Protein AF-A0A6M0A3K4-F1 (afdb_monomer_lite)

Radius of gyration: 24.37 Å; chains: 1; bounding box: 55×40×72 Å

Sequence (268 aa):
MYFIADEQNNIFYIGKTQNLRKRWAGKTHHRYKQFARKGLDKVYIYYIEAPLSELDNLEKKYIEQIKPLQNDTKVKEYLPKKSPKLSELHRLLKLANTPLFPSVKLKTINGITVPREDWDMIRGFIAGIDDTKNIPLILVICQQNMGQLLFNRTRHRTKKRFCSYETETHCYSVNLRQVIFVFAELFEYELSKKVFKAVYPNLASCNNFGVTIKRLTNITTLVEALKNLYLLEPYMETGKITKNYILKLGNNLKLLPDDFKLNEKLVW

Foldseek 3Di:
DKFKAAPVRQTADDDDDPDPCVQPVDPPNVVVVVCLVVLRPDIDIDDDDDDPVCRVVVRVVCCVVRVHNPPPDPDDPDDDPADPLLVVVQVLQQVQAAPPDPPQDPPDPPRDRDDDDPLVGGQWAKFADADPPPDAGIEIEGQEVVLVVVVVVVVSVSCVVQWDQDPQASWIWGDFVGHIYIYHYQHDNVLSVQLSVQQVVQWDWAQASNDTGTFGNDLVSNLVSLVPRDDDPDCCRNNVSSSVVVNVVSVVIDGDDRPDYDDSVRRD

Secondary structure (DSSP, 8-state):
-EEEE-TT--EEEEE--S-HHHHHS-TT-HHHHHHHHTT--S-EEEE----GGGHHHHHHHHHHHH--TTTSS-------SS-HHHHHHHHHHHHHHS-SS-------STT--PPPPGGGG--EEEEE--TTSSS--EEEEESSSHHHHHHHHHHSTTSTTT--B-SSS-EEEEEETTEEEEEEE---HHHHHHHHHHHGGGEEEEEETTEEEEEES-HHHHHHHHHT----TTSHHHHHHHHHHHHHHHTTPPPPPTT----GGGG-

Structure (mmCIF, N/CA/C/O backbone):
data_AF-A0A6M0A3K4-F1
#
_entry.id   AF-A0A6M0A3K4-F1
#
loop_
_atom_site.group_PDB
_atom_site.id
_atom_site.type_symbol
_atom_site.label_atom_id
_atom_site.label_alt_id
_atom_site.label_comp_id
_atom_site.label_asym_id
_atom_site.label_entity_id
_atom_site.label_seq_id
_atom_site.pdbx_PDB_ins_code
_atom_site.Cartn_x
_atom_site.Cartn_y
_atom_site.Cartn_z
_atom_site.occupancy
_atom_site.B_iso_or_equiv
_atom_site.auth_seq_id
_atom_site.auth_comp_id
_atom_site.auth_asym_id
_atom_site.auth_atom_id
_atom_site.pdbx_PDB_model_num
ATOM 1 N N . MET A 1 1 ? 30.451 0.527 -31.733 1.00 92.94 1 MET A N 1
ATOM 2 C CA . MET A 1 1 ? 29.877 -0.377 -30.703 1.00 92.94 1 MET A CA 1
ATOM 3 C C . MET A 1 1 ? 29.419 0.426 -29.497 1.00 92.94 1 MET A C 1
ATOM 5 O O . MET A 1 1 ? 30.002 1.472 -29.249 1.00 92.94 1 MET A O 1
ATOM 9 N N . TYR A 1 2 ? 28.404 -0.021 -28.754 1.00 93.25 2 TYR A N 1
ATOM 10 C CA . TYR A 1 2 ? 27.984 0.631 -27.510 1.00 93.25 2 TYR A CA 1
ATOM 11 C C . TYR A 1 2 ? 27.727 -0.364 -26.375 1.00 93.25 2 TYR A C 1
ATOM 13 O O . TYR A 1 2 ? 27.339 -1.511 -26.605 1.00 93.25 2 TYR A O 1
ATOM 21 N N . PHE A 1 3 ? 27.901 0.121 -25.151 1.00 93.44 3 PHE A N 1
ATOM 22 C CA . PHE A 1 3 ? 27.784 -0.621 -23.904 1.00 93.44 3 PHE A CA 1
ATOM 23 C C . PHE A 1 3 ? 26.838 0.127 -22.981 1.00 93.44 3 PHE A C 1
ATOM 25 O O . PHE A 1 3 ? 26.906 1.350 -22.861 1.00 93.44 3 PHE A O 1
ATOM 32 N N . ILE A 1 4 ? 25.953 -0.615 -22.336 1.00 89.94 4 ILE A N 1
ATOM 33 C CA . ILE A 1 4 ? 24.999 -0.087 -21.373 1.00 89.94 4 ILE A CA 1
ATOM 34 C C . ILE A 1 4 ? 25.420 -0.560 -20.000 1.00 89.94 4 ILE A C 1
ATOM 36 O O . ILE A 1 4 ? 25.427 -1.770 -19.758 1.00 89.94 4 ILE A O 1
ATOM 40 N N . ALA A 1 5 ? 25.729 0.387 -19.121 1.00 85.88 5 ALA A N 1
ATOM 41 C CA . ALA A 1 5 ? 26.115 0.098 -17.749 1.00 85.88 5 ALA A CA 1
ATOM 42 C C . ALA A 1 5 ? 25.237 0.823 -16.722 1.00 85.88 5 ALA A C 1
ATOM 44 O O . ALA A 1 5 ? 24.537 1.787 -17.059 1.00 85.88 5 ALA A O 1
ATOM 45 N N . ASP A 1 6 ? 25.268 0.337 -15.483 1.00 82.00 6 ASP A N 1
ATOM 46 C CA . ASP A 1 6 ? 24.689 1.017 -14.321 1.00 82.00 6 ASP A CA 1
ATOM 47 C C . ASP A 1 6 ? 25.637 2.074 -13.727 1.00 82.00 6 ASP A C 1
ATOM 49 O O . ASP A 1 6 ? 26.690 2.387 -14.277 1.00 82.00 6 ASP A O 1
ATOM 53 N N . GLU A 1 7 ? 25.240 2.651 -12.592 1.00 77.56 7 GLU A N 1
ATOM 54 C CA . GLU A 1 7 ? 26.027 3.632 -11.832 1.00 77.56 7 GLU A CA 1
ATOM 55 C C . GLU A 1 7 ? 27.294 3.045 -11.192 1.00 77.56 7 GLU A C 1
ATOM 57 O O . GLU A 1 7 ? 28.168 3.805 -10.783 1.00 77.56 7 GLU A O 1
ATOM 62 N N . GLN A 1 8 ? 27.410 1.720 -11.126 1.00 79.88 8 GLN A N 1
ATOM 63 C CA . GLN A 1 8 ? 28.564 0.991 -10.606 1.00 79.88 8 GLN A CA 1
ATOM 64 C C . GLN A 1 8 ? 29.464 0.455 -11.737 1.00 79.88 8 GLN A C 1
ATOM 66 O O . GLN A 1 8 ? 30.386 -0.310 -11.469 1.00 79.88 8 GLN A O 1
ATOM 71 N N . ASN A 1 9 ? 29.232 0.873 -12.989 1.00 82.38 9 ASN A N 1
ATOM 72 C CA . ASN A 1 9 ? 29.931 0.421 -14.199 1.00 82.38 9 ASN A CA 1
ATOM 73 C C . ASN A 1 9 ? 29.770 -1.078 -14.525 1.00 82.38 9 ASN A C 1
ATOM 75 O O . ASN A 1 9 ? 30.541 -1.623 -15.317 1.00 82.38 9 ASN A O 1
ATOM 79 N N . ASN A 1 10 ? 28.743 -1.750 -13.999 1.00 84.19 10 ASN A N 1
ATOM 80 C CA . ASN A 1 10 ? 28.426 -3.115 -14.418 1.00 84.19 10 ASN A CA 1
ATOM 81 C C . ASN A 1 10 ? 27.772 -3.087 -15.803 1.00 84.19 10 ASN A C 1
ATOM 83 O O . ASN A 1 10 ? 26.769 -2.402 -16.003 1.00 84.19 10 ASN A O 1
A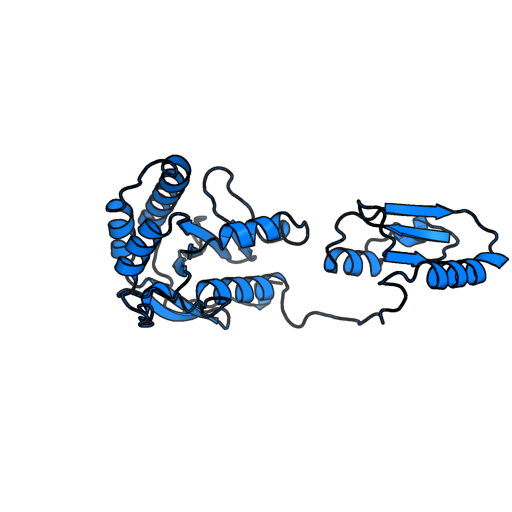TOM 87 N N . ILE A 1 11 ? 28.301 -3.845 -16.767 1.00 87.06 11 ILE A N 1
ATOM 88 C CA . ILE A 1 11 ? 27.788 -3.874 -18.145 1.00 87.06 11 ILE A CA 1
ATOM 89 C C . ILE A 1 11 ? 26.608 -4.851 -18.252 1.00 87.06 11 ILE A C 1
ATOM 91 O O . ILE A 1 11 ? 26.746 -6.056 -18.057 1.00 87.06 11 ILE A O 1
ATOM 95 N N . PHE A 1 12 ? 25.436 -4.339 -18.630 1.00 82.06 12 PHE A N 1
ATOM 96 C CA . PHE A 1 12 ? 24.203 -5.126 -18.760 1.00 82.06 12 PHE A CA 1
ATOM 97 C C . PHE A 1 12 ? 23.864 -5.499 -20.189 1.00 82.06 12 PHE A C 1
ATOM 99 O O . PHE A 1 12 ? 23.165 -6.490 -20.403 1.00 82.06 12 PHE A O 1
ATOM 106 N N . TYR A 1 13 ? 24.279 -4.677 -21.150 1.00 89.50 13 TYR A N 1
ATOM 107 C CA . TYR A 1 13 ? 23.945 -4.877 -22.549 1.00 89.50 13 TYR A CA 1
ATOM 108 C C . TYR A 1 13 ? 25.029 -4.320 -23.457 1.00 89.50 13 TYR A C 1
ATOM 110 O O . TYR A 1 13 ? 25.526 -3.216 -23.240 1.00 89.50 13 TYR A O 1
ATOM 118 N N . ILE A 1 14 ? 25.324 -5.058 -24.515 1.00 91.62 14 ILE A N 1
ATOM 119 C CA . ILE A 1 14 ? 26.250 -4.663 -25.571 1.00 91.62 14 ILE A CA 1
ATOM 120 C C . ILE A 1 14 ? 25.487 -4.693 -26.885 1.00 91.62 14 ILE A C 1
ATOM 122 O O . ILE A 1 14 ? 24.712 -5.617 -27.139 1.00 91.62 14 ILE A O 1
ATOM 126 N N . GLY A 1 15 ? 25.660 -3.662 -27.705 1.00 90.56 15 GLY A N 1
ATOM 127 C CA . GLY A 1 15 ? 25.013 -3.608 -29.006 1.00 90.56 15 GLY A CA 1
ATOM 128 C C . GLY A 1 15 ? 25.813 -2.860 -30.054 1.00 90.56 15 GLY A C 1
ATOM 129 O O . GLY A 1 15 ? 26.653 -2.007 -29.752 1.00 90.56 15 GLY A O 1
ATOM 130 N N . LYS A 1 16 ? 25.501 -3.144 -31.313 1.00 92.31 16 LYS A N 1
ATOM 131 C CA . LYS A 1 16 ? 26.000 -2.394 -32.468 1.00 92.31 16 LYS A CA 1
ATOM 132 C C . LYS A 1 16 ? 24.983 -1.399 -33.018 1.00 92.31 16 LYS A C 1
ATOM 134 O O . LYS A 1 16 ? 23.767 -1.570 -32.917 1.00 92.31 16 LYS A O 1
ATOM 139 N N . THR A 1 17 ? 25.495 -0.329 -33.614 1.00 90.81 17 THR A N 1
ATOM 140 C CA . THR A 1 17 ? 24.711 0.648 -34.374 1.00 90.81 17 THR A CA 1
ATOM 141 C C . THR A 1 17 ? 25.637 1.480 -35.253 1.00 90.81 17 THR A C 1
ATOM 143 O O . THR A 1 17 ? 26.759 1.773 -34.849 1.00 90.81 17 THR A O 1
ATOM 146 N N . GLN A 1 18 ? 25.144 1.891 -36.421 1.00 91.56 18 GLN A N 1
ATOM 147 C CA . GLN A 1 18 ? 25.809 2.868 -37.291 1.00 91.56 18 GLN A CA 1
ATOM 148 C C . GLN A 1 18 ? 25.542 4.312 -36.838 1.00 91.56 18 GLN A C 1
ATOM 150 O O . GLN A 1 18 ? 26.272 5.230 -37.183 1.00 91.56 18 GLN A O 1
ATOM 155 N N . ASN A 1 19 ? 24.472 4.527 -36.065 1.00 89.19 19 ASN A N 1
ATOM 156 C CA . ASN A 1 19 ? 24.100 5.839 -35.551 1.00 89.19 19 ASN A CA 1
ATOM 157 C C . ASN A 1 19 ? 23.505 5.688 -34.147 1.00 89.19 19 ASN A C 1
ATOM 159 O O . ASN A 1 19 ? 22.360 5.254 -33.971 1.00 89.19 19 ASN A O 1
ATOM 163 N N . LEU A 1 20 ? 24.307 6.011 -33.132 1.00 88.00 20 LEU A N 1
ATOM 164 C CA . LEU A 1 20 ? 23.930 5.839 -31.729 1.00 88.00 20 LEU A CA 1
ATOM 165 C C . LEU A 1 20 ? 22.757 6.743 -31.345 1.00 88.00 20 LEU A C 1
ATOM 167 O O . LEU A 1 20 ? 21.812 6.286 -30.700 1.00 88.00 20 LEU A O 1
ATOM 171 N N . ARG A 1 21 ? 22.768 7.990 -31.828 1.00 87.38 21 ARG A N 1
ATOM 172 C CA . ARG A 1 21 ? 21.696 8.958 -31.592 1.00 87.38 21 ARG A CA 1
ATOM 173 C C . ARG A 1 21 ? 20.377 8.462 -32.169 1.00 87.38 21 ARG A C 1
ATOM 175 O O . ARG A 1 21 ? 19.399 8.391 -31.441 1.00 87.38 21 ARG A O 1
ATOM 182 N N . LYS A 1 22 ? 20.340 8.041 -33.435 1.00 85.19 22 LYS A N 1
ATOM 183 C CA . LYS A 1 22 ? 19.124 7.513 -34.078 1.00 85.19 22 LYS A CA 1
ATOM 184 C C . LYS A 1 22 ? 18.617 6.247 -33.384 1.00 85.19 22 LYS A C 1
ATOM 186 O O . LYS A 1 22 ? 17.411 6.070 -33.247 1.00 85.19 22 LYS A O 1
ATOM 191 N N . ARG A 1 23 ? 19.529 5.385 -32.916 1.00 84.12 23 ARG A N 1
ATOM 192 C CA . ARG A 1 23 ? 19.181 4.148 -32.203 1.00 84.12 23 ARG A CA 1
ATOM 193 C C . ARG A 1 23 ? 18.490 4.420 -30.865 1.00 84.12 23 ARG A C 1
ATOM 195 O O . ARG A 1 23 ? 17.556 3.701 -30.529 1.00 84.12 23 ARG A O 1
ATOM 202 N N . TRP A 1 24 ? 18.920 5.447 -30.132 1.00 84.25 24 TRP A N 1
ATOM 203 C CA . TRP A 1 24 ? 18.488 5.683 -28.750 1.00 84.25 24 TRP A CA 1
ATOM 204 C C . TRP A 1 24 ? 17.587 6.910 -28.543 1.00 84.25 24 TRP A C 1
ATOM 206 O O . TRP A 1 24 ? 16.859 6.959 -27.563 1.00 84.25 24 TRP A O 1
ATOM 216 N N . ALA A 1 25 ? 17.536 7.870 -29.467 1.00 78.38 25 ALA A N 1
ATOM 217 C CA . ALA A 1 25 ? 16.749 9.101 -29.309 1.00 78.38 25 ALA A CA 1
ATOM 218 C C . ALA A 1 25 ? 15.217 8.901 -29.380 1.00 78.38 25 ALA A C 1
ATOM 220 O O . ALA A 1 25 ? 14.460 9.848 -29.174 1.00 78.38 25 ALA A O 1
ATOM 221 N N . GLY A 1 26 ? 14.732 7.687 -29.660 1.00 67.25 26 GLY A N 1
ATOM 222 C CA . GLY A 1 26 ? 13.304 7.376 -29.741 1.00 67.25 26 GLY A CA 1
ATOM 223 C C . GLY A 1 26 ? 12.684 6.948 -28.404 1.00 67.25 26 GLY A C 1
ATOM 224 O O . GLY A 1 26 ? 13.196 6.066 -27.715 1.00 67.25 26 GLY A O 1
ATOM 225 N N . LYS A 1 27 ? 11.488 7.470 -28.087 1.00 57.50 27 LYS A N 1
ATOM 226 C CA . LYS A 1 27 ? 10.670 7.049 -26.922 1.00 57.50 27 LYS A CA 1
ATOM 227 C C . LYS A 1 27 ? 10.179 5.590 -27.002 1.00 57.50 27 LYS A C 1
ATOM 229 O O . LYS A 1 27 ? 9.665 5.049 -26.024 1.00 57.50 27 LYS A O 1
ATOM 234 N N . THR A 1 28 ? 10.315 4.953 -28.163 1.00 57.22 28 THR A N 1
ATOM 235 C CA . THR A 1 28 ? 9.835 3.596 -28.458 1.00 57.22 28 THR A CA 1
ATOM 236 C C . THR A 1 28 ? 10.909 2.521 -28.314 1.00 57.22 28 THR A C 1
ATOM 238 O O . THR A 1 28 ? 10.597 1.342 -28.480 1.00 57.22 28 THR A O 1
ATOM 241 N N . HIS A 1 29 ? 12.156 2.871 -27.971 1.00 71.25 29 HIS A N 1
ATOM 242 C CA . HIS A 1 29 ? 13.214 1.870 -27.854 1.00 71.25 29 HIS A CA 1
ATOM 243 C C . HIS A 1 29 ? 12.912 0.896 -26.701 1.00 71.25 29 HIS A C 1
ATOM 245 O O . HIS A 1 29 ? 12.979 1.235 -25.516 1.00 71.25 29 HIS A O 1
ATOM 251 N N . HIS A 1 30 ? 12.558 -0.340 -27.058 1.00 68.06 30 HIS A N 1
ATOM 252 C CA . HIS A 1 30 ? 12.030 -1.354 -26.141 1.00 68.06 30 HIS A CA 1
ATOM 253 C C . HIS A 1 30 ? 12.969 -1.662 -24.962 1.00 68.06 30 HIS A C 1
ATOM 255 O O . HIS A 1 30 ? 12.497 -2.005 -23.875 1.00 68.06 30 HIS A O 1
ATOM 261 N N . ARG A 1 31 ? 14.288 -1.487 -25.136 1.00 73.06 31 ARG A N 1
ATOM 262 C CA . ARG A 1 31 ? 15.272 -1.723 -24.071 1.00 73.06 31 ARG A CA 1
ATOM 263 C C . ARG A 1 31 ? 15.160 -0.730 -22.910 1.00 73.06 31 ARG A C 1
ATOM 265 O O . ARG A 1 31 ? 15.364 -1.152 -21.780 1.00 73.06 31 ARG A O 1
ATOM 272 N N . TYR A 1 32 ? 14.718 0.518 -23.122 1.00 73.44 32 TYR A N 1
ATOM 273 C CA . TYR A 1 32 ? 14.483 1.456 -22.008 1.00 73.44 32 TYR A CA 1
ATOM 274 C C . TYR A 1 32 ? 13.468 0.904 -21.003 1.00 73.44 32 TYR A C 1
ATOM 276 O O . TYR A 1 32 ? 13.688 0.943 -19.794 1.00 73.44 32 TYR A O 1
ATOM 284 N N . LYS A 1 33 ? 12.377 0.314 -21.508 1.00 69.06 33 LYS A N 1
ATOM 285 C CA . LYS A 1 33 ? 11.360 -0.327 -20.666 1.00 69.06 33 LYS A CA 1
ATOM 286 C C . LYS A 1 33 ? 11.911 -1.570 -19.960 1.00 69.06 33 LYS A C 1
ATOM 288 O O . LYS A 1 33 ? 11.502 -1.849 -18.839 1.00 69.06 33 LYS A O 1
ATOM 293 N N . GLN A 1 34 ? 12.820 -2.316 -20.590 1.00 71.06 34 GLN A N 1
ATOM 294 C CA . GLN A 1 34 ? 13.454 -3.485 -19.971 1.00 71.06 34 GLN A CA 1
ATOM 295 C C . GLN A 1 34 ? 14.428 -3.095 -18.853 1.00 71.06 34 GLN A C 1
ATOM 297 O O . GLN A 1 34 ? 14.396 -3.720 -17.796 1.00 71.06 34 GLN A O 1
ATOM 302 N N . PHE A 1 35 ? 15.251 -2.064 -19.058 1.00 73.19 35 PHE A N 1
ATOM 303 C CA . PHE A 1 35 ? 16.187 -1.572 -18.044 1.00 73.19 35 PHE A CA 1
ATOM 304 C C . PHE A 1 35 ? 15.449 -0.995 -16.837 1.00 73.19 35 PHE A C 1
ATOM 306 O O . PHE A 1 35 ? 15.693 -1.443 -15.719 1.00 73.19 35 PHE A O 1
ATOM 313 N N . ALA A 1 36 ? 14.440 -0.148 -17.064 1.00 67.06 36 ALA A N 1
ATOM 314 C CA . ALA A 1 36 ? 13.595 0.370 -15.989 1.00 67.06 36 ALA A CA 1
ATOM 315 C C . ALA A 1 36 ? 12.958 -0.760 -15.151 1.00 67.06 36 ALA A C 1
ATOM 317 O O . ALA A 1 36 ? 12.922 -0.692 -13.929 1.00 67.06 36 ALA A O 1
ATOM 318 N N . ARG A 1 37 ? 12.512 -1.858 -15.781 1.00 63.41 37 ARG A N 1
ATOM 319 C CA . ARG A 1 37 ? 11.939 -3.021 -15.070 1.00 63.41 37 ARG A CA 1
ATOM 320 C C . ARG A 1 37 ? 12.953 -3.815 -14.242 1.00 63.41 37 ARG A C 1
ATOM 322 O O . ARG A 1 37 ? 12.541 -4.455 -13.280 1.00 63.41 37 ARG A O 1
ATOM 329 N N . LYS A 1 38 ? 14.240 -3.795 -14.603 1.00 62.00 38 LYS A N 1
ATOM 330 C CA . LYS A 1 38 ? 15.322 -4.405 -13.808 1.00 62.00 38 LYS A CA 1
ATOM 331 C C . LYS A 1 38 ? 15.877 -3.455 -12.733 1.00 62.00 38 LYS A C 1
ATOM 333 O O . LYS A 1 38 ? 16.860 -3.797 -12.093 1.00 62.00 38 LYS A O 1
ATOM 338 N N . GLY A 1 39 ? 15.254 -2.290 -12.524 1.00 57.25 39 GLY A N 1
ATOM 339 C CA . GLY A 1 39 ? 15.711 -1.293 -11.549 1.00 57.25 39 GLY A CA 1
ATOM 340 C C . GLY A 1 39 ? 16.901 -0.457 -12.026 1.00 57.25 39 GLY A C 1
ATOM 341 O O . GLY A 1 39 ? 17.527 0.224 -11.223 1.00 57.25 39 GLY A O 1
ATOM 342 N N . LEU A 1 40 ? 17.215 -0.495 -13.326 1.00 63.81 40 LEU A N 1
ATOM 343 C CA . LEU A 1 40 ? 18.261 0.321 -13.942 1.00 63.81 40 LEU A CA 1
ATOM 344 C C . LEU A 1 40 ? 17.658 1.657 -14.373 1.00 63.81 40 LEU A C 1
ATOM 346 O O . LEU A 1 40 ? 17.295 1.871 -15.531 1.00 63.81 40 LEU A O 1
ATOM 350 N N . ASP A 1 41 ? 17.484 2.530 -13.385 1.00 58.03 41 ASP A N 1
ATOM 351 C CA . ASP A 1 41 ? 16.787 3.811 -13.524 1.00 58.03 41 ASP A CA 1
ATOM 352 C C . ASP A 1 41 ? 17.674 4.932 -14.093 1.00 58.03 41 ASP A C 1
ATOM 354 O O . ASP A 1 41 ? 17.179 5.987 -14.504 1.00 58.03 41 ASP A O 1
ATOM 358 N N . LYS A 1 42 ? 18.987 4.704 -14.129 1.00 70.88 42 LYS A N 1
ATOM 359 C CA . LYS A 1 42 ? 19.962 5.478 -14.889 1.00 70.88 42 LYS A CA 1
ATOM 360 C C . LYS A 1 42 ? 20.879 4.475 -15.570 1.00 70.88 42 LYS A C 1
ATOM 362 O O . LYS A 1 42 ? 21.395 3.568 -14.925 1.00 70.88 42 LYS A O 1
ATOM 367 N N . VAL A 1 43 ? 21.027 4.622 -16.877 1.00 80.88 43 VAL A N 1
ATOM 368 C CA . VAL A 1 43 ? 21.958 3.821 -17.660 1.00 80.88 43 VAL A CA 1
ATOM 369 C C . VAL A 1 43 ? 22.924 4.750 -18.360 1.00 80.88 43 VAL A C 1
ATOM 371 O O . VAL A 1 43 ? 22.527 5.809 -18.854 1.00 80.88 43 VAL A O 1
ATOM 374 N N . TYR A 1 44 ? 24.180 4.347 -18.396 1.00 87.94 44 TYR A N 1
ATOM 375 C CA . TYR A 1 44 ? 25.222 5.053 -19.117 1.00 87.94 44 TYR A CA 1
ATOM 376 C C . TYR A 1 44 ? 25.457 4.331 -20.427 1.00 87.94 44 TYR A C 1
ATOM 378 O O . TYR A 1 44 ? 25.532 3.103 -20.464 1.00 87.94 44 TYR A O 1
ATOM 386 N N . ILE A 1 45 ? 25.519 5.108 -21.502 1.00 91.19 45 ILE A N 1
ATOM 387 C CA . ILE A 1 45 ? 25.848 4.597 -22.823 1.00 91.19 45 ILE A CA 1
ATOM 388 C C . ILE A 1 45 ? 27.303 4.956 -23.078 1.00 91.19 45 ILE A C 1
ATOM 390 O O . ILE A 1 45 ? 27.612 6.104 -23.389 1.00 91.19 45 ILE A O 1
ATOM 394 N N . TYR A 1 46 ? 28.177 3.969 -22.946 1.00 92.81 46 TYR A N 1
ATOM 395 C CA . TYR A 1 46 ? 29.551 4.069 -23.421 1.00 92.81 46 TYR A CA 1
ATOM 396 C C . TYR A 1 46 ? 29.593 3.611 -24.868 1.00 92.81 46 TYR A C 1
ATOM 398 O O . TYR A 1 46 ? 28.794 2.768 -25.285 1.00 92.81 46 TYR A O 1
ATOM 406 N N . TYR A 1 47 ? 30.517 4.146 -25.651 1.00 94.50 47 TYR A N 1
ATOM 407 C CA . TYR A 1 47 ? 30.702 3.695 -27.017 1.00 94.50 47 TYR A CA 1
ATOM 408 C C . TYR A 1 47 ? 32.169 3.718 -27.404 1.00 94.50 47 TYR A C 1
ATOM 410 O O . TYR A 1 47 ? 32.963 4.476 -26.857 1.00 94.50 47 TYR A O 1
ATOM 418 N N . ILE A 1 48 ? 32.489 2.859 -28.362 1.00 92.56 48 ILE A N 1
ATOM 419 C CA . ILE A 1 48 ? 33.750 2.880 -29.090 1.00 92.56 48 ILE A CA 1
ATOM 420 C C . ILE A 1 48 ? 33.427 2.953 -30.576 1.00 92.56 48 ILE A C 1
ATOM 422 O O . ILE A 1 48 ? 32.448 2.353 -31.051 1.00 92.56 48 ILE A O 1
ATOM 426 N N . GLU A 1 49 ? 34.239 3.697 -31.304 1.00 93.69 49 GLU A N 1
ATOM 427 C CA . GLU A 1 49 ? 34.192 3.723 -32.758 1.00 93.69 49 GLU A CA 1
ATOM 428 C C . GLU A 1 49 ? 34.857 2.461 -33.305 1.00 93.69 49 GLU A C 1
ATOM 430 O O . GLU A 1 49 ? 35.792 1.927 -32.714 1.00 93.69 49 GLU A O 1
ATOM 435 N N . ALA A 1 50 ? 34.305 1.928 -34.390 1.00 90.50 50 ALA A N 1
ATOM 436 C CA . ALA A 1 50 ? 34.823 0.736 -35.043 1.00 90.50 50 ALA A CA 1
ATOM 437 C C . ALA A 1 50 ? 34.410 0.743 -36.521 1.00 90.50 50 ALA A C 1
ATOM 439 O O . ALA A 1 50 ? 33.324 1.254 -36.832 1.00 90.50 50 ALA A O 1
ATOM 440 N N . PRO A 1 51 ? 35.218 0.153 -37.420 1.00 93.81 51 PRO A N 1
ATOM 441 C CA . PRO A 1 51 ? 34.834 -0.043 -38.810 1.00 93.81 51 PRO A CA 1
ATOM 442 C C . PRO A 1 51 ? 33.521 -0.821 -38.924 1.00 93.81 51 PRO A C 1
ATOM 444 O O . PRO A 1 51 ? 33.271 -1.768 -38.175 1.00 93.81 51 PRO A O 1
ATOM 447 N N . LEU A 1 52 ? 32.681 -0.451 -39.896 1.00 91.31 52 LEU A N 1
ATOM 448 C CA . LEU A 1 52 ? 31.396 -1.121 -40.133 1.00 91.31 52 LEU A CA 1
ATOM 449 C C . LEU A 1 52 ? 31.558 -2.626 -40.377 1.00 91.31 52 LEU A C 1
ATOM 451 O O . LEU A 1 52 ? 30.734 -3.405 -39.903 1.00 91.31 52 LEU A O 1
ATOM 455 N N . SER A 1 53 ? 32.632 -3.015 -41.066 1.00 93.94 53 SER A N 1
ATOM 456 C CA . SER A 1 53 ? 32.996 -4.406 -41.353 1.00 93.94 53 SER A CA 1
ATOM 457 C C . SER A 1 53 ? 33.292 -5.233 -40.099 1.00 93.94 53 SER A C 1
ATOM 459 O O . SER A 1 53 ? 33.163 -6.453 -40.131 1.00 93.94 53 SER A O 1
ATOM 461 N N . GLU A 1 54 ? 33.660 -4.595 -38.988 1.00 92.00 54 GLU A N 1
ATOM 462 C CA . GLU A 1 54 ? 34.090 -5.275 -37.763 1.00 92.00 54 GLU A CA 1
ATOM 463 C C . GLU A 1 54 ? 33.017 -5.306 -36.670 1.00 92.00 54 GLU A C 1
ATOM 465 O O . GLU A 1 54 ? 33.151 -6.056 -35.702 1.00 92.00 54 GLU A O 1
ATOM 470 N N . LEU A 1 55 ? 31.936 -4.527 -36.809 1.00 90.38 55 LEU A N 1
ATOM 471 C CA . LEU A 1 55 ? 30.915 -4.374 -35.764 1.00 90.38 55 LEU A CA 1
ATOM 472 C C . LEU A 1 55 ? 30.313 -5.705 -35.302 1.00 90.38 55 LEU A C 1
ATOM 474 O O . LEU A 1 55 ? 30.102 -5.893 -34.105 1.00 90.38 55 LEU A O 1
ATOM 478 N N . ASP A 1 56 ? 30.054 -6.626 -36.226 1.00 90.06 56 ASP A N 1
ATOM 479 C CA . ASP A 1 56 ? 29.446 -7.924 -35.920 1.00 90.06 56 ASP A CA 1
ATOM 480 C C . ASP A 1 56 ? 30.392 -8.831 -35.131 1.00 90.06 56 ASP A C 1
ATOM 482 O O . ASP A 1 56 ? 29.981 -9.475 -34.162 1.00 90.06 56 ASP A O 1
ATOM 486 N N . ASN A 1 57 ? 31.667 -8.844 -35.519 1.00 92.94 57 ASN A N 1
ATOM 487 C CA . ASN A 1 57 ? 32.694 -9.643 -34.860 1.00 92.94 57 ASN A CA 1
ATOM 488 C C . ASN A 1 57 ? 33.011 -9.082 -33.470 1.00 92.94 57 ASN A C 1
ATOM 490 O O . ASN A 1 57 ? 33.109 -9.839 -32.503 1.00 92.94 57 ASN A O 1
ATOM 494 N N . LEU A 1 58 ? 33.105 -7.756 -33.346 1.00 91.44 58 LEU A N 1
ATOM 495 C CA . LEU A 1 58 ? 33.336 -7.084 -32.069 1.00 91.44 58 LEU A CA 1
ATOM 496 C C . LEU A 1 58 ? 32.156 -7.261 -31.108 1.00 91.44 58 LEU A C 1
ATOM 498 O O . LEU A 1 58 ? 32.376 -7.523 -29.929 1.00 91.44 58 LEU A O 1
ATOM 502 N N . GLU A 1 59 ? 30.911 -7.167 -31.587 1.00 92.88 59 GLU A N 1
ATOM 503 C CA . GLU A 1 59 ? 29.716 -7.411 -30.768 1.00 92.88 59 GLU A CA 1
ATOM 504 C C . GLU A 1 59 ? 29.735 -8.808 -30.148 1.00 92.88 59 GLU A C 1
ATOM 506 O O . GLU A 1 59 ? 29.598 -8.928 -28.930 1.00 92.88 59 GLU A O 1
ATOM 511 N N . LYS A 1 60 ? 29.974 -9.845 -30.959 1.00 92.44 60 LYS A N 1
ATOM 512 C CA . LYS A 1 60 ? 30.074 -11.227 -30.470 1.00 92.44 60 LYS A CA 1
ATOM 513 C C . LYS A 1 60 ? 31.210 -11.386 -29.465 1.00 92.44 60 LYS A C 1
ATOM 515 O O . LYS A 1 60 ? 30.965 -11.840 -28.351 1.00 92.44 60 LYS A O 1
ATOM 520 N N . LYS A 1 61 ? 32.413 -10.920 -29.815 1.00 93.25 61 LYS A N 1
ATOM 521 C CA . LYS A 1 61 ? 33.602 -11.009 -28.956 1.00 93.25 61 LYS A CA 1
ATOM 522 C C . LYS A 1 61 ? 33.371 -10.374 -27.583 1.00 93.25 61 LYS A C 1
ATOM 524 O O . LYS A 1 61 ? 33.696 -10.973 -26.561 1.00 93.25 61 LYS A O 1
ATOM 529 N N . TYR A 1 62 ? 32.793 -9.174 -27.543 1.00 92.06 62 TYR A N 1
ATOM 530 C CA . TYR A 1 62 ? 32.533 -8.488 -26.280 1.00 92.06 62 TYR A CA 1
ATOM 531 C C . TYR A 1 62 ? 31.394 -9.127 -25.479 1.00 92.06 62 TYR A C 1
ATOM 533 O O . TYR A 1 62 ? 31.484 -9.180 -24.253 1.00 92.06 62 TYR A O 1
ATOM 541 N N . ILE A 1 63 ? 30.344 -9.636 -26.133 1.00 90.81 63 ILE A N 1
ATOM 542 C CA . ILE A 1 63 ? 29.284 -10.394 -25.449 1.00 90.81 63 ILE A CA 1
ATOM 543 C C . ILE A 1 63 ? 29.859 -11.672 -24.828 1.00 90.81 63 ILE A C 1
ATOM 545 O O . ILE A 1 63 ? 29.554 -11.965 -23.677 1.00 90.81 63 ILE A O 1
ATOM 549 N N . GLU A 1 64 ? 30.722 -12.396 -25.539 1.00 90.75 64 GLU A N 1
ATOM 550 C CA . GLU A 1 64 ? 31.356 -13.623 -25.042 1.00 90.75 64 GLU A CA 1
ATOM 551 C C . GLU A 1 64 ? 32.306 -13.361 -23.866 1.00 90.75 64 GLU A C 1
ATOM 553 O O . GLU A 1 64 ? 32.290 -14.114 -22.888 1.00 90.75 64 GLU A O 1
ATOM 558 N N . GLN A 1 65 ? 33.095 -12.281 -23.926 1.00 90.44 65 GLN A N 1
ATOM 559 C CA . GLN A 1 65 ? 34.005 -11.899 -22.841 1.00 90.44 65 GLN A CA 1
ATOM 560 C C . GLN A 1 65 ? 33.271 -11.406 -21.590 1.00 90.44 65 GLN A C 1
ATOM 562 O O . GLN A 1 65 ? 33.623 -11.797 -20.480 1.00 90.44 65 GLN A O 1
ATOM 567 N N . ILE A 1 66 ? 32.279 -10.527 -21.755 1.00 86.88 66 ILE A N 1
ATOM 568 C CA . ILE A 1 66 ? 31.652 -9.800 -20.637 1.00 86.88 66 ILE A CA 1
ATOM 569 C C . ILE A 1 66 ? 30.410 -10.535 -20.108 1.00 86.88 66 ILE A C 1
ATOM 571 O O . ILE A 1 66 ? 30.022 -10.345 -18.958 1.00 86.88 66 ILE A O 1
ATOM 575 N N . LYS A 1 67 ? 29.787 -11.382 -20.935 1.00 85.69 67 LYS A N 1
ATOM 576 C CA . LYS A 1 67 ? 28.538 -12.117 -20.663 1.00 85.69 67 LYS A CA 1
ATOM 577 C C . LYS A 1 67 ? 27.423 -11.234 -20.073 1.00 85.69 67 LYS A C 1
ATOM 579 O O . LYS A 1 67 ? 26.932 -11.496 -18.972 1.00 85.69 67 LYS A O 1
ATOM 584 N N . PRO A 1 68 ? 26.986 -10.176 -20.785 1.00 82.50 68 PRO A N 1
ATOM 585 C CA . PRO A 1 68 ? 26.014 -9.230 -20.253 1.00 82.50 68 PRO A CA 1
ATOM 586 C C . PRO A 1 68 ? 24.627 -9.866 -20.103 1.00 82.50 68 PRO A C 1
ATOM 588 O O . PRO A 1 68 ? 24.070 -10.435 -21.044 1.00 82.50 68 PRO A O 1
ATOM 591 N N . LEU A 1 69 ? 24.006 -9.665 -18.940 1.00 77.25 69 LEU A N 1
ATOM 592 C CA . LEU A 1 69 ? 22.733 -10.286 -18.541 1.00 77.25 69 LEU A CA 1
ATOM 593 C C . LEU A 1 69 ? 21.550 -10.086 -19.514 1.00 77.25 69 LEU A C 1
ATOM 595 O O . LEU A 1 69 ? 20.553 -10.801 -19.401 1.00 77.25 69 LEU A O 1
ATOM 599 N N . GLN A 1 70 ? 21.572 -9.074 -20.391 1.00 73.44 70 GLN A N 1
ATOM 600 C CA . GLN A 1 70 ? 20.447 -8.729 -21.280 1.00 73.44 70 GLN A CA 1
ATOM 601 C C . GLN A 1 70 ? 20.637 -9.144 -22.743 1.00 73.44 70 GLN A C 1
ATOM 603 O O . GLN A 1 70 ? 19.690 -8.993 -23.530 1.00 73.44 70 GLN A O 1
ATOM 608 N N . ASN A 1 71 ? 21.824 -9.624 -23.123 1.00 82.38 71 ASN A N 1
ATOM 609 C CA . ASN A 1 71 ? 22.094 -10.065 -24.492 1.00 82.38 71 ASN A CA 1
ATOM 610 C C . ASN A 1 71 ? 21.438 -11.425 -24.795 1.00 82.38 71 ASN A C 1
ATOM 612 O O . ASN A 1 71 ? 20.882 -11.574 -25.879 1.00 82.38 71 ASN A O 1
ATOM 616 N N . ASP A 1 72 ? 21.338 -12.322 -23.807 1.00 70.75 72 ASP A N 1
ATOM 617 C CA . ASP A 1 72 ? 20.755 -13.669 -23.977 1.00 70.75 72 ASP A CA 1
ATOM 618 C C . ASP A 1 72 ? 19.259 -13.773 -23.621 1.00 70.75 72 ASP A C 1
ATOM 620 O O . ASP A 1 72 ? 18.634 -14.831 -23.736 1.00 70.75 72 ASP A O 1
ATOM 624 N N . THR A 1 73 ? 18.627 -12.685 -23.168 1.00 65.12 73 THR A N 1
ATOM 625 C CA . THR A 1 73 ? 17.218 -12.735 -22.746 1.00 65.12 73 THR A CA 1
ATOM 626 C C . THR A 1 73 ? 16.273 -12.593 -23.947 1.00 65.12 73 THR A C 1
ATOM 628 O O . THR A 1 73 ? 16.206 -11.525 -24.561 1.00 65.12 73 THR A O 1
ATOM 631 N N . LYS A 1 74 ? 15.474 -13.632 -24.256 1.00 58.66 74 LYS A N 1
ATOM 632 C CA . LYS A 1 74 ? 14.402 -13.555 -25.275 1.00 58.66 74 LYS A CA 1
ATOM 633 C C . LYS A 1 74 ? 13.466 -12.372 -24.989 1.00 58.66 74 LYS A C 1
ATOM 635 O O . LYS A 1 74 ? 12.926 -12.247 -23.886 1.00 58.66 74 LYS A O 1
ATOM 640 N N . VAL A 1 75 ? 13.234 -11.523 -25.995 1.00 54.38 75 VAL A N 1
ATOM 641 C CA . VAL A 1 75 ? 12.277 -10.410 -25.915 1.00 54.38 75 VAL A CA 1
ATOM 642 C C . VAL A 1 75 ? 10.865 -10.992 -25.831 1.00 54.38 75 VAL A C 1
ATOM 644 O O . VAL A 1 75 ? 10.313 -11.440 -26.827 1.00 54.38 75 VAL A O 1
ATOM 647 N N . LYS A 1 76 ? 10.274 -11.011 -24.633 1.00 49.12 76 LYS A N 1
ATOM 648 C CA . LYS A 1 76 ? 8.853 -11.344 -24.463 1.00 49.12 76 LYS A CA 1
ATOM 649 C C . LYS A 1 76 ? 8.014 -10.096 -24.732 1.00 49.12 76 LYS A C 1
ATOM 651 O O . LYS A 1 76 ? 8.151 -9.098 -24.018 1.00 49.12 76 LYS A O 1
ATOM 656 N N . GLU A 1 77 ? 7.141 -10.154 -25.732 1.00 44.09 77 GLU A N 1
ATOM 657 C CA . GLU A 1 77 ? 6.070 -9.176 -25.905 1.00 44.09 77 GLU A CA 1
ATOM 658 C C . GLU A 1 77 ? 5.075 -9.370 -24.753 1.00 44.09 77 GLU A C 1
ATOM 660 O O . GLU A 1 77 ? 4.459 -10.422 -24.608 1.00 44.09 77 GLU A O 1
ATOM 665 N N . TYR A 1 78 ? 5.008 -8.402 -23.840 1.00 50.22 78 TYR A N 1
ATOM 666 C CA . TYR A 1 78 ? 4.161 -8.500 -22.655 1.00 50.22 78 TYR A CA 1
ATOM 667 C C . TYR A 1 78 ? 3.310 -7.246 -22.535 1.00 50.22 78 TYR A C 1
ATOM 669 O O . TYR A 1 78 ? 3.779 -6.204 -22.061 1.00 50.22 78 TYR A O 1
ATOM 677 N N . LEU A 1 79 ? 2.051 -7.376 -22.946 1.00 50.81 79 LEU A N 1
ATOM 678 C CA . LEU A 1 79 ? 0.967 -6.547 -22.443 1.00 50.81 79 LEU A CA 1
ATOM 679 C C . LEU A 1 79 ? 0.576 -7.124 -21.074 1.00 50.81 79 LEU A C 1
ATOM 681 O O . LEU A 1 79 ? 0.114 -8.266 -21.008 1.00 50.81 79 LEU A O 1
ATOM 685 N N . PRO A 1 80 ? 0.810 -6.412 -19.959 1.00 51.34 80 PRO A N 1
ATOM 686 C CA . PRO A 1 80 ? 0.357 -6.895 -18.665 1.00 51.34 80 PRO A CA 1
ATOM 687 C C . PRO A 1 80 ? -1.165 -7.060 -18.690 1.00 51.34 80 PRO A C 1
ATOM 689 O O . PRO A 1 80 ? -1.877 -6.147 -19.086 1.00 51.34 80 PRO A O 1
ATOM 692 N N . LYS A 1 81 ? -1.674 -8.211 -18.234 1.00 58.34 81 LYS A N 1
ATOM 693 C CA . LYS A 1 81 ? -3.125 -8.448 -18.111 1.00 58.34 81 LYS A CA 1
ATOM 694 C C . LYS A 1 81 ? -3.794 -7.561 -17.040 1.00 58.34 81 LYS A C 1
ATOM 696 O O . LYS A 1 81 ? -5.012 -7.460 -17.020 1.00 58.34 81 LYS A O 1
ATOM 701 N N . LYS A 1 82 ? -3.018 -6.938 -16.135 1.00 63.31 82 LYS A N 1
ATOM 702 C CA . LYS A 1 82 ? -3.489 -6.071 -15.032 1.00 63.31 82 LYS A CA 1
ATOM 703 C C . LYS A 1 82 ? -2.636 -4.807 -14.891 1.00 63.31 82 LYS A C 1
ATOM 705 O O . LYS A 1 82 ? -1.426 -4.865 -15.115 1.00 63.31 82 LYS A O 1
ATOM 710 N N . SER A 1 83 ? -3.257 -3.691 -14.490 1.00 71.81 83 SER A N 1
ATOM 711 C CA . SER A 1 83 ? -2.572 -2.401 -14.321 1.00 71.81 83 SER A CA 1
ATOM 712 C C . SER A 1 83 ? -1.421 -2.559 -13.324 1.00 71.81 83 SER A C 1
ATOM 714 O O . SER A 1 83 ? -1.642 -3.113 -12.244 1.00 71.81 83 SER A O 1
ATOM 716 N N . PRO A 1 84 ? -0.197 -2.078 -13.622 1.00 74.12 84 PRO A N 1
ATOM 717 C CA . PRO A 1 84 ? 0.904 -2.098 -12.661 1.00 74.12 84 PRO A CA 1
ATOM 718 C C . PRO A 1 84 ? 0.541 -1.427 -11.328 1.00 74.12 84 PRO A C 1
ATOM 720 O O . PRO A 1 84 ? 0.959 -1.909 -10.278 1.00 74.12 84 PRO A O 1
ATOM 723 N N . LYS A 1 85 ? -0.291 -0.370 -11.365 1.00 74.69 85 LYS A N 1
ATOM 724 C CA . LYS A 1 85 ? -0.817 0.305 -10.167 1.00 74.69 85 LYS A CA 1
ATOM 725 C C . LYS A 1 85 ? -1.679 -0.634 -9.326 1.00 74.69 85 LYS A C 1
ATOM 727 O O . LYS A 1 85 ? -1.476 -0.755 -8.124 1.00 74.69 85 LYS A O 1
ATOM 732 N N . LEU A 1 86 ? -2.605 -1.331 -9.980 1.00 77.19 86 LEU A N 1
ATOM 733 C CA . LEU A 1 86 ? -3.522 -2.264 -9.331 1.00 77.19 86 LEU A CA 1
ATOM 734 C C . LEU A 1 86 ? -2.788 -3.493 -8.778 1.00 77.19 86 LEU A C 1
ATOM 736 O O . LEU A 1 86 ? -3.031 -3.911 -7.651 1.00 77.19 86 LEU A O 1
ATOM 740 N N . SER A 1 87 ? -1.841 -4.041 -9.545 1.00 79.38 87 SER A N 1
ATOM 741 C CA . SER A 1 87 ? -1.006 -5.160 -9.098 1.00 79.38 87 SER A CA 1
ATOM 742 C C . SER A 1 87 ? -0.199 -4.804 -7.851 1.00 79.38 87 SER A C 1
ATOM 744 O O . SER A 1 87 ? -0.025 -5.647 -6.971 1.00 79.38 87 SER A O 1
ATOM 746 N N . GLU A 1 88 ? 0.308 -3.574 -7.776 1.00 77.12 88 GLU A N 1
ATOM 747 C CA . GLU A 1 88 ? 1.040 -3.103 -6.607 1.00 77.12 88 GLU A CA 1
ATOM 748 C C . GLU A 1 88 ? 0.104 -2.868 -5.419 1.00 77.12 88 GLU A C 1
ATOM 750 O O . GLU A 1 88 ? 0.425 -3.330 -4.326 1.00 77.12 88 GLU A O 1
ATOM 755 N N . LEU A 1 89 ? -1.070 -2.255 -5.621 1.00 80.44 89 LEU A N 1
ATOM 756 C CA . LEU A 1 89 ? -2.074 -2.122 -4.561 1.00 80.44 89 LEU A CA 1
ATOM 757 C C . LEU A 1 89 ? -2.442 -3.494 -3.978 1.00 80.44 89 LEU A C 1
ATOM 759 O O . LEU A 1 89 ? -2.374 -3.672 -2.766 1.00 80.44 89 LEU A O 1
ATOM 763 N N . HIS A 1 90 ? -2.757 -4.485 -4.819 1.00 83.25 90 HIS A N 1
ATOM 764 C CA . HIS A 1 90 ? -3.088 -5.839 -4.356 1.00 83.25 90 HIS A CA 1
ATOM 765 C C . HIS A 1 90 ? -1.969 -6.432 -3.500 1.00 83.25 90 HIS A C 1
ATOM 767 O O . HIS A 1 90 ? -2.227 -7.064 -2.478 1.00 83.25 90 HIS A O 1
ATOM 773 N N . ARG A 1 91 ? -0.712 -6.225 -3.905 1.00 79.88 91 ARG A N 1
ATOM 774 C CA . ARG A 1 91 ? 0.446 -6.663 -3.127 1.00 79.88 91 ARG A CA 1
ATOM 775 C C . ARG A 1 91 ? 0.478 -5.963 -1.767 1.00 79.88 91 ARG A C 1
ATOM 777 O O . ARG A 1 91 ? 0.629 -6.647 -0.766 1.00 79.88 91 ARG A O 1
ATOM 784 N N . LEU A 1 92 ? 0.325 -4.639 -1.719 1.00 79.00 92 LEU A N 1
ATOM 785 C CA . LEU A 1 92 ? 0.358 -3.861 -0.473 1.00 79.00 92 LEU A CA 1
ATOM 786 C C . LEU A 1 92 ? -0.768 -4.244 0.492 1.00 79.00 92 LEU A C 1
ATOM 788 O O . LEU A 1 92 ? -0.511 -4.449 1.674 1.00 79.00 92 LEU A O 1
ATOM 792 N N . LEU A 1 93 ? -1.987 -4.420 -0.013 1.00 81.56 93 LEU A N 1
ATOM 793 C CA . LEU A 1 93 ? -3.129 -4.832 0.803 1.00 81.56 93 LEU A CA 1
ATOM 794 C C . LEU A 1 93 ? -2.968 -6.254 1.350 1.00 81.56 93 LEU A C 1
ATOM 796 O O . LEU A 1 93 ? -3.283 -6.500 2.511 1.00 81.56 93 LEU A O 1
ATOM 800 N N . LYS A 1 94 ? -2.398 -7.177 0.561 1.00 80.62 94 LYS A N 1
ATOM 801 C CA . LYS A 1 94 ? -2.047 -8.520 1.053 1.00 80.62 94 LYS A CA 1
ATOM 802 C C . LYS A 1 94 ? -1.046 -8.462 2.203 1.00 80.62 94 LYS A C 1
ATOM 804 O O . LYS A 1 94 ? -1.198 -9.198 3.167 1.00 80.62 94 LYS A O 1
ATOM 809 N N . LEU A 1 95 ? -0.054 -7.577 2.115 1.00 75.88 95 LEU A N 1
ATOM 810 C CA . LEU A 1 95 ? 0.945 -7.396 3.171 1.00 75.88 95 LEU A CA 1
ATOM 811 C C . LEU A 1 95 ? 0.361 -6.795 4.449 1.00 75.88 95 LEU A C 1
ATOM 813 O O . LEU A 1 95 ? 0.769 -7.180 5.539 1.00 75.88 95 LEU A O 1
ATOM 817 N N . ALA A 1 96 ? -0.592 -5.871 4.316 1.00 76.50 96 ALA A N 1
ATOM 818 C CA . ALA A 1 96 ? -1.322 -5.328 5.456 1.00 76.50 96 ALA A CA 1
ATOM 819 C C . ALA A 1 96 ? -2.227 -6.392 6.107 1.00 76.50 96 ALA A C 1
ATOM 821 O O . ALA A 1 96 ? -2.377 -6.424 7.324 1.00 76.50 96 ALA A O 1
A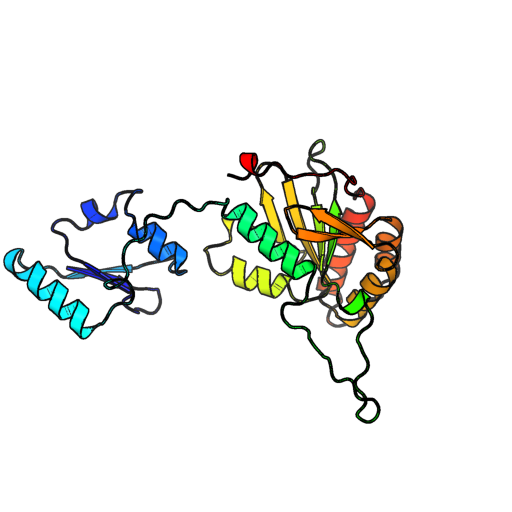TOM 822 N N . ASN A 1 97 ? -2.803 -7.304 5.324 1.00 74.56 97 ASN A N 1
ATOM 823 C CA . ASN A 1 97 ? -3.720 -8.306 5.862 1.00 74.56 97 ASN A CA 1
ATOM 824 C C . ASN A 1 97 ? -3.031 -9.578 6.386 1.00 74.56 97 ASN A C 1
ATOM 826 O O . ASN A 1 97 ? -3.592 -10.282 7.221 1.00 74.56 97 ASN A O 1
ATOM 830 N N . THR A 1 98 ? -1.840 -9.913 5.889 1.00 68.25 98 THR A N 1
ATOM 831 C CA . THR A 1 98 ? -1.179 -11.190 6.188 1.00 68.25 98 THR A CA 1
ATOM 832 C C . THR A 1 98 ? 0.327 -10.988 6.345 1.00 68.25 98 THR A C 1
ATOM 834 O O . THR A 1 98 ? 0.950 -10.331 5.508 1.00 68.25 98 THR A O 1
ATOM 837 N N . PRO A 1 99 ? 0.957 -11.557 7.386 1.00 58.50 99 PRO A N 1
ATOM 838 C CA . PRO A 1 99 ? 2.395 -11.446 7.546 1.00 58.50 99 PRO A CA 1
ATOM 839 C C . PRO A 1 99 ? 3.140 -12.148 6.402 1.00 58.50 99 PRO A C 1
ATOM 841 O O . PRO A 1 99 ? 2.818 -13.276 6.045 1.00 58.50 99 PRO A O 1
ATOM 844 N N . LEU A 1 100 ? 4.181 -11.496 5.866 1.00 45.34 100 LEU A N 1
ATOM 845 C CA . LEU A 1 100 ? 5.077 -12.070 4.841 1.00 45.34 100 LEU A CA 1
ATOM 846 C C . LEU A 1 100 ? 5.742 -13.373 5.274 1.00 45.34 100 LEU A C 1
ATOM 848 O O . LEU A 1 100 ? 6.040 -14.230 4.451 1.00 45.34 100 LEU A O 1
ATOM 852 N N . PHE A 1 101 ? 5.979 -13.485 6.573 1.00 45.50 101 PHE A N 1
ATOM 853 C CA . PHE A 1 101 ? 6.505 -14.663 7.225 1.00 45.50 101 PHE A CA 1
ATOM 854 C C . PHE A 1 101 ? 5.591 -14.923 8.419 1.00 45.50 101 PHE A C 1
ATOM 856 O O . PHE A 1 101 ? 5.479 -14.009 9.250 1.00 45.50 101 PHE A O 1
ATOM 863 N N . PRO A 1 102 ? 4.931 -16.093 8.537 1.00 46.69 102 PRO A N 1
ATOM 864 C CA . PRO A 1 102 ? 4.253 -16.477 9.769 1.00 46.69 102 PRO A CA 1
ATOM 865 C C . PRO A 1 102 ? 5.317 -16.486 10.861 1.00 46.69 102 PRO A C 1
ATOM 867 O O . PRO A 1 102 ? 6.133 -17.393 10.981 1.00 46.69 102 PRO A O 1
ATOM 870 N N . SER A 1 103 ? 5.411 -15.374 11.579 1.00 44.41 103 SER A N 1
ATOM 871 C CA . SER A 1 103 ? 6.514 -15.117 12.484 1.00 44.41 103 SER A CA 1
ATOM 872 C C . SER A 1 103 ? 6.114 -15.754 13.797 1.00 44.41 103 SER A C 1
ATOM 874 O O . SER A 1 103 ? 5.624 -15.072 14.698 1.00 44.41 103 SER A O 1
ATOM 876 N N . VAL A 1 104 ? 6.295 -17.073 13.878 1.00 42.84 104 VAL A N 1
ATOM 877 C CA . VAL A 1 104 ? 6.380 -17.797 15.145 1.00 42.84 104 VAL A CA 1
ATOM 878 C C . VAL A 1 104 ? 7.397 -17.027 15.983 1.00 42.84 104 VAL A C 1
ATOM 880 O O . VAL A 1 104 ? 8.591 -17.045 15.699 1.00 42.84 104 VAL A O 1
ATOM 883 N N . LYS A 1 105 ? 6.930 -16.237 16.952 1.00 47.44 105 LYS A N 1
ATOM 884 C CA . LYS A 1 105 ? 7.827 -15.721 17.979 1.00 47.44 105 LYS A CA 1
ATOM 885 C C . LYS A 1 105 ? 7.809 -16.784 19.060 1.00 47.44 105 LYS A C 1
ATOM 887 O O . LYS A 1 105 ? 6.820 -16.903 19.774 1.00 47.44 105 LYS A O 1
ATOM 892 N N . LEU A 1 106 ? 8.907 -17.533 19.162 1.00 42.50 106 LEU A N 1
ATOM 893 C CA . LEU A 1 106 ? 9.307 -18.139 20.425 1.00 42.50 106 LEU A CA 1
ATOM 894 C C . LEU A 1 106 ? 9.352 -17.005 21.459 1.00 42.50 106 LEU A C 1
ATOM 896 O O . LEU A 1 106 ? 10.302 -16.224 21.495 1.00 42.50 106 LEU A O 1
ATOM 900 N N . LYS A 1 107 ? 8.314 -16.863 22.277 1.00 46.28 107 LYS A N 1
ATOM 901 C CA . LYS A 1 107 ? 8.475 -16.279 23.606 1.00 46.28 107 LYS A CA 1
ATOM 902 C C . LYS A 1 107 ? 8.196 -17.385 24.596 1.00 46.28 107 LYS A C 1
ATOM 904 O O . LYS A 1 107 ? 7.071 -17.619 25.014 1.00 46.28 107 LYS A O 1
ATOM 909 N N . THR A 1 108 ? 9.274 -18.078 24.907 1.00 45.38 108 THR A N 1
ATOM 910 C CA . THR A 1 108 ? 9.351 -19.048 25.974 1.00 45.38 108 THR A CA 1
ATOM 911 C C . THR A 1 108 ? 9.361 -18.305 27.303 1.00 45.38 108 THR A C 1
ATOM 913 O O . THR A 1 108 ? 10.365 -17.698 27.669 1.00 45.38 108 THR A O 1
ATOM 916 N N . ILE A 1 109 ? 8.263 -18.386 28.044 1.00 47.00 109 ILE A N 1
ATOM 917 C CA . ILE A 1 109 ? 8.383 -18.609 29.482 1.00 47.00 109 ILE A CA 1
ATOM 918 C C . ILE A 1 109 ? 8.517 -20.136 29.574 1.00 47.00 109 ILE A C 1
ATOM 920 O O . ILE A 1 109 ? 7.588 -20.853 29.214 1.00 47.00 109 ILE A O 1
ATOM 924 N N . ASN A 1 110 ? 9.708 -20.639 29.911 1.00 61.47 110 ASN A N 1
ATOM 925 C CA . ASN A 1 110 ? 9.983 -22.074 30.123 1.00 61.47 110 ASN A CA 1
ATOM 926 C C . ASN A 1 110 ? 9.904 -23.007 28.890 1.00 61.47 110 ASN A C 1
ATOM 928 O O . ASN A 1 110 ? 9.441 -24.135 28.996 1.00 61.47 110 ASN A O 1
ATOM 932 N N . GLY A 1 111 ? 10.344 -22.582 27.706 1.00 59.25 111 GLY A N 1
ATOM 933 C CA . GLY A 1 111 ? 10.399 -23.467 26.525 1.00 59.25 111 GLY A CA 1
ATOM 934 C C . GLY A 1 111 ? 9.073 -23.662 25.771 1.00 59.25 111 GLY A C 1
ATOM 935 O O . GLY A 1 111 ? 9.070 -24.269 24.703 1.00 59.25 111 GLY A O 1
ATOM 936 N N . ILE A 1 112 ? 7.959 -23.110 26.263 1.00 60.47 112 ILE A N 1
ATOM 937 C CA . ILE A 1 112 ? 6.637 -23.277 25.642 1.00 60.47 112 ILE A CA 1
ATOM 938 C C . ILE A 1 112 ? 6.422 -22.238 24.536 1.00 60.47 112 ILE A C 1
ATOM 940 O O . ILE A 1 112 ? 6.615 -21.037 24.735 1.00 60.47 112 ILE A O 1
ATOM 944 N N . THR A 1 113 ? 5.990 -22.707 23.363 1.00 59.00 113 THR A N 1
ATOM 945 C CA . THR A 1 113 ? 5.547 -21.834 22.270 1.00 59.00 113 THR A CA 1
ATOM 946 C C . THR A 1 113 ? 4.138 -21.346 22.573 1.00 59.00 113 THR A C 1
ATOM 948 O O . THR A 1 113 ? 3.183 -22.112 22.485 1.00 59.00 113 THR A O 1
ATOM 951 N N . VAL A 1 114 ? 4.003 -20.069 22.926 1.00 60.41 114 VAL A N 1
ATOM 952 C CA . VAL A 1 114 ? 2.689 -19.439 23.092 1.00 60.41 114 VAL A CA 1
ATOM 953 C C . VAL A 1 114 ? 2.203 -18.960 21.718 1.00 60.41 114 VAL A C 1
ATOM 955 O O . VAL A 1 114 ? 2.930 -18.205 21.059 1.00 60.41 114 VAL A O 1
ATOM 958 N N . PRO A 1 115 ? 1.016 -19.391 21.247 1.00 64.19 115 PRO A N 1
ATOM 959 C CA . PRO A 1 115 ? 0.445 -18.869 20.014 1.00 64.19 115 PRO A CA 1
ATOM 960 C C . PRO A 1 115 ? 0.220 -17.360 20.144 1.00 64.19 115 PRO A C 1
ATOM 962 O O . PRO A 1 115 ? -0.138 -16.850 21.204 1.00 64.19 115 PRO A O 1
ATOM 965 N N . ARG A 1 116 ? 0.463 -16.627 19.055 1.00 70.25 116 ARG A N 1
ATOM 966 C CA . ARG A 1 116 ? 0.128 -15.204 19.007 1.00 70.25 116 ARG A CA 1
ATOM 967 C C . ARG A 1 116 ? -1.385 -15.046 19.044 1.00 70.25 116 ARG A C 1
ATOM 969 O O . ARG A 1 116 ? -2.099 -15.797 18.393 1.00 70.25 116 ARG A O 1
ATOM 976 N N . GLU A 1 117 ? -1.829 -14.018 19.748 1.00 78.38 117 GLU A N 1
ATOM 977 C CA . GLU A 1 117 ? -3.209 -13.554 19.699 1.00 78.38 117 GLU A CA 1
ATOM 978 C C . GLU A 1 117 ? -3.592 -13.140 18.270 1.00 78.38 117 GLU A C 1
ATOM 980 O O . GLU A 1 117 ? -2.764 -12.596 17.532 1.00 78.38 117 GLU A O 1
ATOM 985 N N . ASP A 1 118 ? -4.859 -13.310 17.891 1.00 79.31 118 ASP A N 1
ATOM 986 C CA . ASP A 1 118 ? -5.315 -13.044 16.521 1.00 79.31 118 ASP A CA 1
ATOM 987 C C . ASP A 1 118 ? -5.083 -11.592 16.064 1.00 79.31 118 ASP A C 1
ATOM 989 O O . ASP A 1 118 ? -4.828 -11.328 14.884 1.00 79.31 118 ASP A O 1
ATOM 993 N N . TRP A 1 119 ? -5.123 -10.628 16.990 1.00 80.19 119 TRP A N 1
ATOM 994 C CA . TRP A 1 119 ? -4.833 -9.223 16.685 1.00 80.19 119 TRP A CA 1
ATOM 995 C C . TRP A 1 119 ? -3.366 -8.996 16.296 1.00 80.19 119 TRP A C 1
ATOM 997 O O . TRP A 1 119 ? -3.078 -8.123 15.477 1.00 80.19 119 TRP A O 1
ATOM 1007 N N . ASP A 1 120 ? -2.441 -9.820 16.798 1.00 74.88 120 ASP A N 1
ATOM 1008 C CA . ASP A 1 120 ? -1.015 -9.773 16.455 1.00 74.88 120 ASP A CA 1
ATOM 1009 C C . ASP A 1 120 ? -0.726 -10.457 15.106 1.00 74.88 120 ASP A C 1
ATOM 1011 O O . ASP A 1 120 ? 0.414 -10.489 14.643 1.00 74.88 120 ASP A O 1
ATOM 1015 N N . MET A 1 121 ? -1.745 -10.992 14.429 1.00 74.25 121 MET A N 1
ATOM 1016 C CA . MET A 1 121 ? -1.624 -11.537 13.074 1.00 74.25 121 MET A CA 1
ATOM 1017 C C . MET A 1 121 ? -1.986 -10.512 11.990 1.00 74.25 121 MET A C 1
ATOM 1019 O O . MET A 1 121 ? -1.554 -10.655 10.846 1.00 74.25 121 MET A O 1
ATOM 1023 N N . ILE A 1 122 ? -2.708 -9.442 12.337 1.00 73.69 122 ILE A N 1
ATOM 1024 C CA . ILE A 1 122 ? -3.153 -8.406 11.392 1.00 73.69 122 ILE A CA 1
ATOM 1025 C C . ILE A 1 122 ? -2.100 -7.310 11.292 1.00 73.69 122 ILE A C 1
ATOM 1027 O O . ILE A 1 122 ? -1.787 -6.666 12.285 1.00 73.69 122 ILE A O 1
ATOM 1031 N N . ARG A 1 123 ? -1.549 -7.047 10.105 1.00 75.81 123 ARG A N 1
ATOM 1032 C CA . ARG A 1 123 ? -0.492 -6.032 9.923 1.00 75.81 123 ARG A CA 1
ATOM 1033 C C . ARG A 1 123 ? -1.017 -4.632 9.686 1.00 75.81 123 ARG A C 1
ATOM 1035 O O . ARG A 1 123 ? -0.260 -3.691 9.901 1.00 75.81 123 ARG A O 1
ATOM 1042 N N . GLY A 1 124 ? -2.283 -4.509 9.318 1.00 79.88 124 GLY A N 1
ATOM 1043 C CA . GLY A 1 124 ? -2.991 -3.258 9.197 1.00 79.88 124 GLY A CA 1
ATOM 1044 C C . GLY A 1 124 ? -4.477 -3.425 8.917 1.00 79.88 124 GLY A C 1
ATOM 1045 O O . GLY A 1 124 ? -4.933 -4.502 8.535 1.00 79.88 124 GLY A O 1
ATOM 1046 N N . PHE A 1 125 ? -5.230 -2.351 9.110 1.00 76.69 125 PHE A N 1
ATOM 1047 C CA . PHE A 1 125 ? -6.651 -2.279 8.774 1.00 76.69 125 PHE A CA 1
ATOM 1048 C C . PHE A 1 125 ? -6.943 -1.021 7.964 1.00 76.69 125 PHE A C 1
ATOM 1050 O O . PHE A 1 125 ? -6.137 -0.090 7.930 1.00 76.69 125 PHE A O 1
ATOM 1057 N N . ILE A 1 126 ? -8.102 -1.012 7.313 1.00 80.25 126 ILE A N 1
ATOM 1058 C CA . ILE A 1 126 ? -8.515 0.030 6.380 1.00 80.25 126 ILE A CA 1
ATOM 1059 C C . ILE A 1 126 ? -9.725 0.807 6.925 1.00 80.25 126 ILE A C 1
ATOM 1061 O O . ILE A 1 126 ? -10.701 0.205 7.380 1.00 80.25 126 ILE A O 1
ATOM 1065 N N . ALA A 1 127 ? -9.673 2.134 6.832 1.00 72.31 127 ALA A N 1
ATOM 1066 C CA . ALA A 1 127 ? -10.777 3.087 7.009 1.00 72.31 127 ALA A CA 1
ATOM 1067 C C . ALA A 1 127 ? -10.802 4.049 5.801 1.00 72.31 127 ALA A C 1
ATOM 1069 O O . ALA A 1 127 ? -9.797 4.135 5.105 1.00 72.31 127 ALA A O 1
ATOM 1070 N N . GLY A 1 128 ? -11.889 4.762 5.485 1.00 66.88 128 GLY A N 1
ATOM 1071 C CA . GLY A 1 128 ? -11.895 5.582 4.260 1.00 66.88 128 GLY A CA 1
ATOM 1072 C C . GLY A 1 128 ? -13.064 6.549 4.089 1.00 66.88 128 GLY A C 1
ATOM 1073 O O . GLY A 1 128 ? -14.116 6.392 4.696 1.00 66.88 128 GLY A O 1
ATOM 1074 N N . ILE A 1 129 ? -12.867 7.564 3.250 1.00 60.84 129 ILE A N 1
ATOM 1075 C CA . ILE A 1 129 ? -13.842 8.596 2.874 1.00 60.84 129 ILE A CA 1
ATOM 1076 C C . ILE A 1 129 ? -13.932 8.635 1.341 1.00 60.84 129 ILE A C 1
ATOM 1078 O O . ILE A 1 129 ? -12.952 8.417 0.651 1.00 60.84 129 ILE A O 1
ATOM 1082 N N . ASP A 1 130 ? -15.110 8.909 0.795 1.00 60.19 130 ASP A N 1
ATOM 1083 C CA . ASP A 1 130 ? -15.362 8.934 -0.649 1.00 60.19 130 ASP A CA 1
ATOM 1084 C C . ASP A 1 130 ? -15.116 10.315 -1.304 1.00 60.19 130 ASP A C 1
ATOM 1086 O O . ASP A 1 130 ? -15.192 11.368 -0.661 1.00 60.19 130 ASP A O 1
ATOM 1090 N N . ASP A 1 131 ? -14.857 10.283 -2.612 1.00 54.22 131 ASP A N 1
ATOM 1091 C CA . ASP A 1 131 ? -14.143 11.231 -3.479 1.00 54.22 131 ASP A CA 1
ATOM 1092 C C . ASP A 1 131 ? -14.917 12.492 -3.880 1.00 54.22 131 ASP A C 1
ATOM 1094 O O . ASP A 1 131 ? -14.602 13.185 -4.843 1.00 54.22 131 ASP A O 1
ATOM 1098 N N . THR A 1 132 ? -15.938 12.846 -3.109 1.00 57.47 132 THR A N 1
ATOM 1099 C CA . THR A 1 132 ? -16.750 14.038 -3.379 1.00 57.47 132 THR A CA 1
ATOM 1100 C C . THR A 1 132 ? -16.212 15.295 -2.690 1.00 57.47 132 THR A C 1
ATOM 1102 O O . THR A 1 132 ? -16.716 16.388 -2.944 1.00 57.47 132 THR A O 1
ATOM 1105 N N . LYS A 1 133 ? -15.202 15.178 -1.808 1.00 55.16 133 LYS A N 1
ATOM 1106 C CA . LYS A 1 133 ? -14.797 16.271 -0.895 1.00 55.16 133 LYS A CA 1
ATOM 1107 C C . LYS A 1 133 ? -13.300 16.590 -0.801 1.00 55.16 133 LYS A C 1
ATOM 1109 O O . LYS A 1 133 ? -12.931 17.392 0.051 1.00 55.16 133 LYS A O 1
ATOM 1114 N N . ASN A 1 134 ? -12.450 16.043 -1.675 1.00 52.28 134 ASN A N 1
ATOM 1115 C CA . ASN A 1 134 ? -11.028 16.422 -1.761 1.00 52.28 134 ASN A CA 1
ATOM 1116 C C . ASN A 1 134 ? -10.238 16.211 -0.436 1.00 52.28 134 ASN A C 1
ATOM 1118 O O . ASN A 1 134 ? -9.441 17.053 -0.024 1.00 52.28 134 ASN A O 1
ATOM 1122 N N . ILE A 1 135 ? -10.492 15.091 0.257 1.00 56.44 135 ILE A N 1
ATOM 1123 C CA . ILE A 1 135 ? -9.876 14.668 1.536 1.00 56.44 135 ILE A CA 1
ATOM 1124 C C . ILE A 1 135 ? -9.480 13.181 1.402 1.00 56.44 135 ILE A C 1
ATOM 1126 O O . ILE A 1 135 ? -10.143 12.465 0.654 1.00 56.44 135 ILE A O 1
ATOM 1130 N N . PRO A 1 136 ? -8.401 12.703 2.062 1.00 56.28 136 PRO A N 1
ATOM 1131 C CA . PRO A 1 136 ? -7.861 11.343 1.943 1.00 56.28 136 PRO A CA 1
ATOM 1132 C C . PRO A 1 136 ? -8.914 10.236 1.925 1.00 56.28 136 PRO A C 1
ATOM 1134 O O . PRO A 1 136 ? -9.766 10.146 2.809 1.00 56.28 136 PRO A O 1
ATOM 1137 N N . LEU A 1 137 ? -8.802 9.371 0.915 1.00 70.50 137 LEU A N 1
ATOM 1138 C CA . LEU A 1 137 ? -9.917 8.539 0.485 1.00 70.50 137 LEU A CA 1
ATOM 1139 C C . LEU A 1 137 ? -9.913 7.157 1.134 1.00 70.50 137 LEU A C 1
ATOM 1141 O O . LEU A 1 137 ? -10.959 6.594 1.436 1.00 70.50 137 LEU A O 1
ATOM 1145 N N . ILE A 1 138 ? -8.742 6.607 1.444 1.00 76.75 138 ILE A N 1
ATOM 1146 C CA . ILE A 1 138 ? -8.622 5.368 2.215 1.00 76.75 138 ILE A CA 1
ATOM 1147 C C . ILE A 1 138 ? -7.376 5.446 3.102 1.00 76.75 138 ILE A C 1
ATOM 1149 O O . ILE A 1 138 ? -6.280 5.543 2.575 1.00 76.75 138 ILE A O 1
ATOM 1153 N N . LEU A 1 139 ? -7.500 5.366 4.427 1.00 80.06 139 LEU A N 1
ATOM 1154 C CA . LEU A 1 139 ? -6.389 5.215 5.371 1.00 80.06 139 LEU A CA 1
ATOM 1155 C C . LEU A 1 139 ? -6.168 3.736 5.720 1.00 80.06 139 LEU A C 1
ATOM 1157 O O . LEU A 1 139 ? -7.080 3.046 6.163 1.00 80.06 139 LEU A O 1
ATOM 1161 N N . VAL A 1 140 ? -4.932 3.271 5.587 1.00 81.12 140 VAL A N 1
ATOM 1162 C CA . VAL A 1 140 ? -4.447 1.959 6.004 1.00 81.12 140 VAL A CA 1
ATOM 1163 C C . VAL A 1 140 ? -3.475 2.157 7.163 1.00 81.12 140 VAL A C 1
ATOM 1165 O O . VAL A 1 140 ? -2.393 2.706 6.969 1.00 81.12 140 VAL A O 1
ATOM 1168 N N . ILE A 1 141 ? -3.838 1.722 8.367 1.00 78.75 141 ILE A N 1
ATOM 1169 C CA . ILE A 1 141 ? -2.970 1.835 9.552 1.00 78.75 141 ILE A CA 1
ATOM 1170 C C . ILE A 1 141 ? -2.196 0.538 9.715 1.00 78.75 141 ILE A C 1
ATOM 1172 O O . ILE A 1 141 ? -2.827 -0.512 9.719 1.00 78.75 141 ILE A O 1
ATOM 1176 N N . CYS A 1 142 ? -0.871 0.600 9.870 1.00 78.56 142 CYS A N 1
ATOM 1177 C CA . CYS A 1 142 ? 0.015 -0.566 9.945 1.00 78.56 142 CYS A C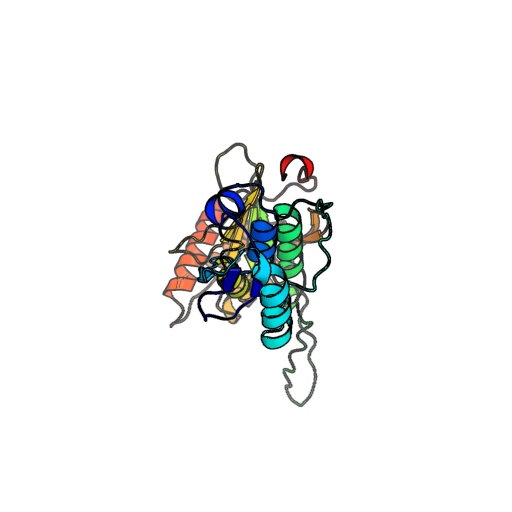A 1
ATOM 1178 C C . CYS A 1 142 ? 0.781 -0.665 11.284 1.00 78.56 142 CYS A C 1
ATOM 1180 O O . CYS A 1 142 ? 1.167 0.359 11.847 1.00 78.56 142 CYS A O 1
ATOM 1182 N N . GLN A 1 143 ? 1.029 -1.893 11.774 1.00 72.19 143 GLN A N 1
ATOM 1183 C CA . GLN A 1 143 ? 1.791 -2.178 13.016 1.00 72.19 143 GLN A CA 1
ATOM 1184 C C . GLN A 1 143 ? 3.244 -2.643 12.809 1.00 72.19 143 GLN A C 1
ATOM 1186 O O . GLN A 1 143 ? 3.975 -2.865 13.768 1.00 72.19 143 GLN A O 1
ATOM 1191 N N . GLN A 1 144 ? 3.671 -2.885 11.570 1.00 67.00 144 GLN A N 1
ATOM 1192 C CA . GLN A 1 144 ? 5.048 -3.290 11.260 1.00 67.00 144 GLN A CA 1
ATOM 1193 C C . GLN A 1 144 ? 5.716 -2.229 10.402 1.00 67.00 144 GLN A C 1
ATOM 1195 O O . GLN A 1 144 ? 5.017 -1.395 9.850 1.00 67.00 144 GLN A O 1
ATOM 1200 N N . ASN A 1 145 ? 7.044 -2.321 10.257 1.00 62.19 145 ASN A N 1
ATOM 1201 C CA . ASN A 1 145 ? 7.911 -1.439 9.461 1.00 62.19 145 ASN A CA 1
ATOM 1202 C C . ASN A 1 145 ? 7.654 -1.557 7.935 1.00 62.19 145 ASN A C 1
ATOM 1204 O O . ASN A 1 145 ? 8.567 -1.620 7.105 1.00 62.19 145 ASN A O 1
ATOM 1208 N N . MET A 1 146 ? 6.384 -1.682 7.562 1.00 63.44 146 MET A N 1
ATOM 1209 C CA . MET A 1 146 ? 5.865 -1.757 6.209 1.00 63.44 146 MET A CA 1
ATOM 1210 C C . MET A 1 146 ? 6.177 -0.464 5.449 1.00 63.44 146 MET A C 1
ATOM 1212 O O . MET A 1 146 ? 6.356 -0.501 4.241 1.00 63.44 146 MET A O 1
ATOM 1216 N N . GLY A 1 147 ? 6.373 0.631 6.159 1.00 56.56 147 GLY A N 1
ATOM 1217 C CA . GLY A 1 147 ? 6.714 1.978 5.767 1.00 56.56 147 GLY A CA 1
ATOM 1218 C C . GLY A 1 147 ? 8.182 2.053 5.457 1.00 56.56 147 GLY A C 1
ATOM 1219 O O . GLY A 1 147 ? 8.519 2.593 4.422 1.00 56.56 147 GLY A O 1
ATOM 1220 N N . GLN A 1 148 ? 9.056 1.392 6.220 1.00 61.38 148 GLN A N 1
ATOM 1221 C CA . GLN A 1 148 ? 10.443 1.191 5.788 1.00 61.38 148 GLN A CA 1
ATOM 1222 C C . GLN A 1 148 ? 10.524 0.299 4.541 1.00 61.38 148 GLN A C 1
ATOM 1224 O O . GLN A 1 148 ? 11.300 0.578 3.624 1.00 61.38 148 GLN A O 1
ATOM 1229 N N . LEU A 1 149 ? 9.713 -0.765 4.459 1.00 63.69 149 LEU A N 1
ATOM 1230 C CA . LEU A 1 149 ? 9.624 -1.585 3.244 1.00 63.69 149 LEU A CA 1
ATOM 1231 C C . LEU A 1 149 ? 9.133 -0.748 2.053 1.00 63.69 149 LEU A C 1
ATOM 1233 O O . LEU A 1 149 ? 9.704 -0.844 0.966 1.00 63.69 149 LEU A O 1
ATOM 1237 N N . LEU A 1 150 ? 8.114 0.087 2.254 1.00 61.69 150 LEU A N 1
ATOM 1238 C CA . LEU A 1 150 ? 7.576 1.032 1.278 1.00 61.69 150 LEU A CA 1
ATOM 1239 C C . LEU A 1 150 ? 8.626 2.083 0.901 1.00 61.69 150 LEU A C 1
ATOM 1241 O O . LEU A 1 150 ? 8.846 2.300 -0.282 1.00 61.69 150 LEU A O 1
ATOM 1245 N N . PHE A 1 151 ? 9.336 2.654 1.865 1.00 58.56 151 PHE A N 1
ATOM 1246 C CA . PHE A 1 151 ? 10.388 3.654 1.708 1.00 58.56 151 PHE A CA 1
ATOM 1247 C C . PHE A 1 151 ? 11.561 3.150 0.886 1.00 58.56 151 PHE A C 1
ATOM 1249 O O . PHE A 1 151 ? 11.963 3.775 -0.094 1.00 58.56 151 PHE A O 1
ATOM 1256 N N . ASN A 1 152 ? 12.094 1.980 1.240 1.00 62.03 152 ASN A N 1
ATOM 1257 C CA . ASN A 1 152 ? 13.171 1.356 0.482 1.00 62.03 152 ASN A CA 1
ATOM 1258 C C . ASN A 1 152 ? 12.709 1.128 -0.967 1.00 62.03 152 ASN A C 1
ATOM 1260 O O . ASN A 1 152 ? 13.443 1.390 -1.918 1.00 62.03 152 ASN A O 1
ATOM 1264 N N . ARG A 1 153 ? 11.444 0.732 -1.156 1.00 58.62 153 ARG A N 1
ATOM 1265 C CA . ARG A 1 153 ? 10.844 0.498 -2.477 1.00 58.62 153 ARG A CA 1
ATOM 1266 C C . ARG A 1 153 ? 10.526 1.781 -3.253 1.00 58.62 153 ARG A C 1
ATOM 1268 O O . ARG A 1 153 ? 10.558 1.720 -4.477 1.00 58.62 153 ARG A O 1
ATOM 1275 N N . THR A 1 154 ? 10.208 2.900 -2.599 1.00 50.84 154 THR A N 1
ATOM 1276 C CA . THR A 1 154 ? 9.983 4.209 -3.241 1.00 50.84 154 THR A CA 1
ATOM 1277 C C . THR A 1 154 ? 11.296 4.924 -3.546 1.00 50.84 154 THR A C 1
ATOM 1279 O O . THR A 1 154 ? 11.357 5.701 -4.500 1.00 50.84 154 THR A O 1
ATOM 1282 N N . ARG A 1 155 ? 12.365 4.650 -2.788 1.00 46.00 155 ARG A N 1
ATOM 1283 C CA . ARG A 1 155 ? 13.721 5.140 -3.075 1.00 46.00 155 ARG A CA 1
ATOM 1284 C C . ARG A 1 155 ? 14.338 4.474 -4.305 1.00 46.00 155 ARG A C 1
ATOM 1286 O O . ARG A 1 155 ? 14.973 5.178 -5.090 1.00 46.00 155 ARG A O 1
ATOM 1293 N N . HIS A 1 156 ? 14.074 3.188 -4.544 1.00 47.66 156 HIS A N 1
ATOM 1294 C CA . HIS A 1 156 ? 14.322 2.575 -5.854 1.00 47.66 156 HIS A CA 1
ATOM 1295 C C . HIS A 1 156 ? 13.334 3.178 -6.880 1.00 47.66 156 HIS A C 1
ATOM 1297 O O . HIS A 1 156 ? 12.113 3.062 -6.747 1.00 47.66 156 HIS A O 1
ATOM 1303 N N . ARG A 1 157 ? 13.854 3.917 -7.873 1.00 43.25 157 ARG A N 1
ATOM 1304 C CA . ARG A 1 157 ? 13.130 4.919 -8.694 1.00 43.25 157 ARG A CA 1
ATOM 1305 C C . ARG A 1 157 ? 11.952 4.362 -9.507 1.00 43.25 157 ARG A C 1
ATOM 1307 O O . ARG A 1 157 ? 11.135 5.142 -9.998 1.00 43.25 157 ARG A O 1
ATOM 1314 N N . THR A 1 158 ? 11.775 3.048 -9.575 1.00 40.12 158 THR A N 1
ATOM 1315 C CA . THR A 1 158 ? 10.668 2.391 -10.277 1.00 40.12 158 THR A CA 1
ATOM 1316 C C . THR A 1 158 ? 9.285 2.634 -9.657 1.00 40.12 158 THR A C 1
ATOM 1318 O O . THR A 1 158 ? 8.287 2.368 -10.329 1.00 40.12 158 THR A O 1
ATOM 1321 N N . LYS A 1 159 ? 9.180 3.151 -8.415 1.00 51.22 159 LYS A N 1
ATOM 1322 C CA . LYS A 1 159 ? 7.881 3.300 -7.719 1.00 51.22 159 LYS A CA 1
ATOM 1323 C C . LYS A 1 159 ? 7.490 4.700 -7.227 1.00 51.22 159 LYS A C 1
ATOM 1325 O O . LYS A 1 159 ? 6.359 4.864 -6.772 1.00 51.22 159 LYS A O 1
ATOM 1330 N N . LYS A 1 160 ? 8.331 5.732 -7.402 1.00 47.31 160 LYS A N 1
ATOM 1331 C CA . LYS A 1 160 ? 8.004 7.126 -7.002 1.00 47.31 160 LYS A CA 1
ATOM 1332 C C . LYS A 1 160 ? 6.730 7.691 -7.647 1.00 47.31 160 LYS A C 1
ATOM 1334 O O . LYS A 1 160 ? 6.130 8.609 -7.114 1.00 47.31 160 LYS A O 1
ATOM 1339 N N . ARG A 1 161 ? 6.303 7.154 -8.797 1.00 49.31 161 ARG A N 1
ATOM 1340 C CA . ARG A 1 161 ? 5.068 7.580 -9.487 1.00 49.31 161 ARG A CA 1
ATOM 1341 C C . ARG A 1 161 ? 3.790 6.973 -8.905 1.00 49.31 161 ARG A C 1
ATOM 1343 O O . ARG A 1 161 ? 2.701 7.350 -9.326 1.00 49.31 161 ARG A O 1
ATOM 1350 N N . PHE A 1 162 ? 3.922 6.001 -8.006 1.00 58.59 162 PHE A N 1
ATOM 1351 C CA . PHE A 1 162 ? 2.790 5.351 -7.353 1.00 58.59 162 PHE A CA 1
ATOM 1352 C C . PHE A 1 162 ? 2.545 5.935 -5.972 1.00 58.59 162 PHE A C 1
ATOM 1354 O O . PHE A 1 162 ? 1.384 6.016 -5.586 1.00 58.59 162 PHE A O 1
ATOM 1361 N N . CYS A 1 163 ? 3.608 6.382 -5.289 1.00 57.31 163 CYS A N 1
ATOM 1362 C CA . CYS A 1 163 ? 3.540 6.855 -3.916 1.00 57.31 163 CYS A CA 1
ATOM 1363 C C . CYS A 1 163 ? 4.285 8.165 -3.665 1.00 57.31 163 CYS A C 1
ATOM 1365 O O . CYS A 1 163 ? 5.458 8.277 -4.016 1.00 57.31 163 CYS A O 1
ATOM 1367 N N . SER A 1 164 ? 3.622 9.117 -3.003 1.00 59.97 164 SER A N 1
ATOM 1368 C CA . SER A 1 164 ? 4.245 10.298 -2.394 1.00 59.97 164 SER A CA 1
ATOM 1369 C C . SER A 1 164 ? 4.532 10.044 -0.910 1.00 59.97 164 SER A C 1
ATOM 1371 O O . SER A 1 164 ? 3.840 9.249 -0.271 1.00 59.97 164 SER A O 1
ATOM 1373 N N . TYR A 1 165 ? 5.579 10.696 -0.402 1.00 62.03 165 TYR A N 1
ATOM 1374 C CA . TYR A 1 165 ? 6.017 10.660 0.993 1.00 62.03 165 TYR A CA 1
ATOM 1375 C C . TYR A 1 165 ? 5.796 12.041 1.603 1.00 62.03 165 TYR A C 1
ATOM 1377 O O . TYR A 1 165 ? 6.233 13.035 1.018 1.00 62.03 165 TYR A O 1
ATOM 1385 N N . GLU A 1 166 ? 5.120 12.095 2.743 1.00 66.06 166 GLU A N 1
ATOM 1386 C CA . GLU A 1 166 ? 4.997 13.313 3.540 1.00 66.06 166 GLU A CA 1
ATOM 1387 C C . GLU A 1 166 ? 6.198 13.345 4.495 1.00 66.06 166 GLU A C 1
ATOM 1389 O O . GLU A 1 166 ? 6.453 12.388 5.215 1.00 66.06 166 GLU A O 1
ATOM 1394 N N . THR A 1 167 ? 7.038 14.379 4.431 1.00 59.25 167 THR A N 1
ATOM 1395 C CA . THR A 1 167 ? 8.320 14.374 5.161 1.00 59.25 167 THR A CA 1
ATOM 1396 C C . THR A 1 167 ? 8.165 14.445 6.673 1.00 59.25 167 THR A C 1
ATOM 1398 O O . THR A 1 167 ? 9.075 14.037 7.388 1.00 59.25 167 THR A O 1
ATOM 1401 N N . GLU A 1 168 ? 7.018 14.933 7.140 1.00 61.31 168 GLU A N 1
ATOM 1402 C CA . GLU A 1 168 ? 6.717 15.148 8.555 1.00 61.31 168 GLU A CA 1
ATOM 1403 C C . GLU A 1 168 ? 6.066 13.916 9.198 1.00 61.31 168 GLU A C 1
ATOM 1405 O O . GLU A 1 168 ? 6.377 13.561 10.331 1.00 61.31 168 GLU A O 1
ATOM 1410 N N . THR A 1 169 ? 5.194 13.219 8.470 1.00 66.31 169 THR A N 1
ATOM 1411 C CA . THR A 1 169 ? 4.444 12.048 8.934 1.00 66.31 169 THR A CA 1
ATOM 1412 C C . THR A 1 169 ? 4.913 10.866 8.099 1.00 66.31 169 THR A C 1
ATOM 1414 O O . THR A 1 169 ? 4.869 10.927 6.882 1.00 66.31 169 THR A O 1
ATOM 1417 N N . HIS A 1 170 ? 5.391 9.777 8.697 1.00 71.88 170 HIS A N 1
ATOM 1418 C CA . HIS A 1 170 ? 5.852 8.595 7.953 1.00 71.88 170 HIS A CA 1
ATOM 1419 C C . HIS A 1 170 ? 4.679 7.867 7.252 1.00 71.88 170 HIS A C 1
ATOM 1421 O O . HIS A 1 170 ? 4.269 6.766 7.629 1.00 71.88 170 HIS A O 1
ATOM 1427 N N . CYS A 1 171 ? 4.122 8.514 6.234 1.00 76.69 171 CYS A N 1
ATOM 1428 C CA . CYS A 1 171 ? 2.912 8.161 5.527 1.00 76.69 171 CYS A CA 1
ATOM 1429 C C . CYS A 1 171 ? 3.210 8.055 4.033 1.00 76.69 171 CYS A C 1
ATOM 1431 O O . CYS A 1 171 ? 3.942 8.862 3.451 1.00 76.69 171 CYS A O 1
ATOM 1433 N N . TYR A 1 172 ? 2.620 7.046 3.401 1.00 77.31 172 TYR A N 1
ATOM 1434 C CA . TYR A 1 172 ? 2.815 6.754 1.985 1.00 77.31 172 TYR A CA 1
ATOM 1435 C C . TYR A 1 172 ? 1.473 6.800 1.286 1.00 77.31 172 TYR A C 1
ATOM 1437 O O . TYR A 1 172 ? 0.553 6.089 1.678 1.00 77.31 172 TYR A O 1
ATOM 1445 N N . SER A 1 173 ? 1.351 7.594 0.231 1.00 76.56 173 SER A N 1
ATOM 1446 C CA . SER A 1 173 ? 0.115 7.603 -0.557 1.00 76.56 173 SER A CA 1
ATOM 1447 C C . SER A 1 173 ? 0.178 6.580 -1.696 1.00 76.56 173 SER A C 1
ATOM 1449 O O . SER A 1 173 ? 1.259 6.277 -2.169 1.00 76.56 173 SER A O 1
ATOM 1451 N N . VAL A 1 174 ? -0.938 6.043 -2.183 1.00 76.56 174 VAL A N 1
ATOM 1452 C CA . VAL A 1 174 ? -1.041 5.330 -3.465 1.00 76.56 174 VAL A CA 1
ATOM 1453 C C . VAL A 1 174 ? -2.142 5.995 -4.269 1.00 76.56 174 VAL A C 1
ATOM 1455 O O . VAL A 1 174 ? -3.317 5.826 -3.956 1.00 76.56 174 VAL A O 1
ATOM 1458 N N . ASN A 1 175 ? -1.762 6.748 -5.301 1.00 75.19 175 ASN A N 1
ATOM 1459 C CA . ASN A 1 175 ? -2.718 7.456 -6.150 1.00 75.19 175 ASN A CA 1
ATOM 1460 C C . ASN A 1 175 ? -3.155 6.581 -7.337 1.00 75.19 175 ASN A C 1
ATOM 1462 O O . ASN A 1 175 ? -2.405 6.331 -8.302 1.00 75.19 175 ASN A O 1
ATOM 1466 N N . LEU A 1 176 ? -4.406 6.140 -7.263 1.00 72.00 176 LEU A N 1
ATOM 1467 C CA . LEU A 1 176 ? -5.173 5.662 -8.402 1.00 72.00 176 LEU A CA 1
ATOM 1468 C C . LEU A 1 176 ? -5.989 6.829 -8.961 1.00 72.00 176 LEU A C 1
ATOM 1470 O O . LEU A 1 176 ? -6.336 7.750 -8.234 1.00 72.0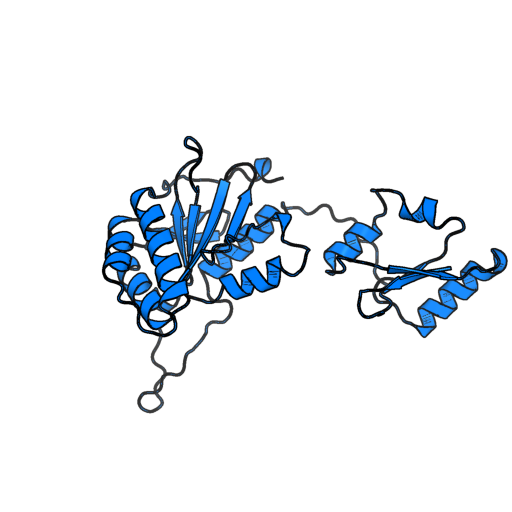0 176 LEU A O 1
ATOM 1474 N N . ARG A 1 177 ? -6.356 6.767 -10.245 1.00 71.56 177 ARG A N 1
ATOM 1475 C CA . ARG A 1 177 ? -7.122 7.844 -10.900 1.00 71.56 177 ARG A CA 1
ATOM 1476 C C . ARG A 1 177 ? -8.479 8.149 -10.242 1.00 71.56 177 ARG A C 1
ATOM 1478 O O . ARG A 1 177 ? -9.071 9.158 -10.582 1.00 71.56 177 ARG A O 1
ATOM 1485 N N . GLN A 1 178 ? -8.962 7.267 -9.365 1.00 71.81 178 GLN A N 1
ATOM 1486 C CA . GLN A 1 178 ? -10.249 7.370 -8.674 1.00 71.81 178 GLN A CA 1
ATOM 1487 C C . GLN A 1 178 ? -10.150 7.356 -7.144 1.00 71.81 178 GLN A C 1
ATOM 1489 O O . GLN A 1 178 ? -11.173 7.395 -6.481 1.00 71.81 178 GLN A O 1
ATOM 1494 N N . VAL A 1 179 ? -8.975 7.064 -6.579 1.00 75.62 179 VAL A N 1
ATOM 1495 C CA . VAL A 1 179 ? -8.847 6.877 -5.130 1.00 75.62 179 VAL A CA 1
ATOM 1496 C C . VAL A 1 179 ? -7.393 7.005 -4.701 1.00 75.62 179 VAL A C 1
ATOM 1498 O O . VAL A 1 179 ? -6.475 6.544 -5.384 1.00 75.62 179 VAL A O 1
ATOM 1501 N N . ILE A 1 180 ? -7.182 7.600 -3.535 1.00 78.25 180 ILE A N 1
ATOM 1502 C CA . ILE A 1 180 ? -5.884 7.751 -2.890 1.00 78.25 180 ILE A CA 1
ATOM 1503 C C . ILE A 1 180 ? -5.908 6.926 -1.610 1.00 78.25 180 ILE A C 1
ATOM 1505 O O . ILE A 1 180 ? -6.664 7.223 -0.686 1.00 78.25 180 ILE A O 1
ATOM 1509 N N . PHE A 1 181 ? -5.058 5.905 -1.551 1.00 80.69 181 PHE A N 1
ATOM 1510 C CA . PHE A 1 181 ? -4.781 5.201 -0.302 1.00 80.69 181 PHE A CA 1
ATOM 1511 C C . PHE A 1 181 ? -3.673 5.924 0.438 1.00 80.69 181 PHE A C 1
ATOM 1513 O O . PHE A 1 181 ? -2.707 6.336 -0.185 1.00 80.69 181 PHE A O 1
ATOM 1520 N N . VAL A 1 182 ? -3.766 6.021 1.749 1.00 80.25 182 VAL A N 1
ATOM 1521 C CA . VAL A 1 182 ? -2.755 6.565 2.644 1.00 80.25 182 VAL A CA 1
ATOM 1522 C C . VAL A 1 182 ? -2.370 5.441 3.583 1.00 80.25 182 VAL A C 1
ATOM 1524 O O . VAL A 1 182 ? -3.225 4.882 4.250 1.00 80.25 182 VAL A O 1
ATOM 1527 N N . PHE A 1 183 ? -1.100 5.079 3.632 1.00 81.44 183 PHE A N 1
ATOM 1528 C CA . PHE A 1 183 ? -0.564 4.078 4.542 1.00 81.44 183 PHE A CA 1
ATOM 1529 C C . PHE A 1 183 ? 0.143 4.815 5.670 1.00 81.44 183 PHE A C 1
ATOM 1531 O O . PHE A 1 183 ? 1.133 5.491 5.403 1.00 81.44 183 PHE A O 1
ATOM 1538 N N . ALA A 1 184 ? -0.367 4.697 6.894 1.00 80.69 184 ALA A N 1
ATOM 1539 C CA . ALA A 1 184 ? 0.203 5.309 8.089 1.00 80.69 184 ALA A CA 1
ATOM 1540 C C . ALA A 1 184 ? 0.717 4.232 9.044 1.00 80.69 184 ALA A C 1
ATOM 1542 O O . ALA A 1 184 ? 0.068 3.208 9.261 1.00 80.69 184 ALA A O 1
ATOM 1543 N N . GLU A 1 185 ? 1.882 4.471 9.630 1.00 78.69 185 GLU A N 1
ATOM 1544 C CA . GLU A 1 185 ? 2.601 3.469 10.411 1.00 78.69 185 GLU A CA 1
ATOM 1545 C C . GLU A 1 185 ? 2.749 3.862 11.868 1.00 78.69 185 GLU A C 1
ATOM 1547 O O . GLU A 1 185 ? 3.207 4.956 12.190 1.00 78.69 185 GLU A O 1
ATOM 1552 N N . LEU A 1 186 ? 2.453 2.928 12.763 1.00 78.38 186 LEU A N 1
ATOM 1553 C CA . LEU A 1 186 ? 2.805 3.057 14.168 1.00 78.38 186 LEU A CA 1
ATOM 1554 C C . LEU A 1 186 ? 4.111 2.286 14.404 1.00 78.38 186 LEU A C 1
ATOM 1556 O O . LEU A 1 186 ? 4.095 1.070 14.566 1.00 78.38 186 LEU A O 1
ATOM 1560 N N . PHE A 1 187 ? 5.243 2.997 14.371 1.00 67.75 187 PHE A N 1
ATOM 1561 C CA . PHE A 1 187 ? 6.591 2.399 14.413 1.00 67.75 187 PHE A CA 1
ATOM 1562 C C . PHE A 1 187 ? 6.914 1.681 15.719 1.00 67.75 187 PHE A C 1
ATOM 1564 O O . PHE A 1 187 ? 7.657 0.701 15.721 1.00 67.75 187 PHE A O 1
ATOM 1571 N N . GLU A 1 188 ? 6.392 2.184 16.832 1.00 75.00 188 GLU A N 1
ATOM 1572 C CA . GLU A 1 188 ? 6.678 1.621 18.142 1.00 75.00 188 GLU A CA 1
ATOM 1573 C C . GLU A 1 188 ? 5.758 0.410 18.379 1.00 75.00 188 GLU A C 1
ATOM 1575 O O . GLU A 1 188 ? 4.530 0.479 18.247 1.00 75.00 188 GLU A O 1
ATOM 1580 N N . TYR A 1 189 ? 6.377 -0.739 18.654 1.00 75.12 189 TYR A N 1
ATOM 1581 C CA . TYR A 1 189 ? 5.697 -2.029 18.701 1.00 75.12 189 TYR A CA 1
ATOM 1582 C C . TYR A 1 189 ? 4.722 -2.148 19.880 1.00 75.12 189 TYR A C 1
ATOM 1584 O O . TYR A 1 189 ? 3.612 -2.646 19.703 1.00 75.12 189 TYR A O 1
ATOM 1592 N N . GLU A 1 190 ? 5.093 -1.703 21.080 1.00 75.81 190 GLU A N 1
ATOM 1593 C CA . GLU A 1 190 ? 4.229 -1.850 22.260 1.00 75.81 190 GLU A CA 1
ATOM 1594 C C . GLU A 1 190 ? 3.008 -0.913 22.220 1.00 75.81 190 GLU A C 1
ATOM 1596 O O . GLU A 1 190 ? 1.941 -1.225 22.755 1.00 75.81 190 GLU A O 1
ATOM 1601 N N . LEU A 1 191 ? 3.122 0.214 21.532 1.00 76.50 191 LEU A N 1
ATOM 1602 C CA . LEU A 1 191 ? 2.091 1.213 21.325 1.00 76.50 191 LEU A CA 1
ATOM 1603 C C . LEU A 1 191 ? 1.181 0.829 20.168 1.00 76.50 191 LEU A C 1
ATOM 1605 O O . LEU A 1 191 ? -0.039 0.846 20.333 1.00 76.50 191 LEU A O 1
ATOM 1609 N N . SER A 1 192 ? 1.743 0.416 19.030 1.00 79.06 192 SER A N 1
ATOM 1610 C CA . SER A 1 192 ? 0.947 -0.146 17.933 1.00 79.06 192 SER A CA 1
ATOM 1611 C C . SER A 1 192 ? 0.127 -1.338 18.426 1.00 79.06 192 SER A C 1
ATOM 1613 O O . SER A 1 192 ? -1.083 -1.372 18.213 1.00 79.06 192 SER A O 1
ATOM 1615 N N . LYS A 1 193 ? 0.719 -2.231 19.223 1.00 82.88 193 LYS A N 1
ATOM 1616 C CA . LYS A 1 193 ? 0.014 -3.329 19.893 1.00 82.88 193 LYS A CA 1
ATOM 1617 C C . LYS A 1 193 ? -1.202 -2.870 20.703 1.00 82.88 193 LYS A C 1
ATOM 1619 O O . LYS A 1 193 ? -2.254 -3.497 20.602 1.00 82.88 193 LYS A O 1
ATOM 1624 N N . LYS A 1 194 ? -1.102 -1.785 21.482 1.00 86.94 194 LYS A N 1
ATOM 1625 C CA . LYS A 1 194 ? -2.246 -1.242 22.243 1.00 86.94 194 LYS A CA 1
ATOM 1626 C C . LYS A 1 194 ? -3.376 -0.784 21.321 1.00 86.94 194 LYS A C 1
ATOM 1628 O O . LYS A 1 194 ? -4.527 -1.127 21.582 1.00 86.94 194 LYS A O 1
ATOM 1633 N N . VAL A 1 195 ? -3.056 -0.073 20.234 1.00 88.50 195 VAL A N 1
ATOM 1634 C CA . VAL A 1 195 ? -4.064 0.347 19.241 1.00 88.50 195 VAL A CA 1
ATOM 1635 C C . VAL A 1 195 ? -4.716 -0.861 18.597 1.00 88.50 195 VAL A C 1
ATOM 1637 O O . VAL A 1 195 ? -5.937 -0.970 18.600 1.00 88.50 195 VAL A O 1
ATOM 1640 N N . PHE A 1 196 ? -3.910 -1.782 18.075 1.00 87.69 196 PHE A N 1
ATOM 1641 C CA . PHE A 1 196 ? -4.396 -2.946 17.343 1.00 87.69 196 PHE A CA 1
ATOM 1642 C C . PHE A 1 196 ? -5.253 -3.850 18.224 1.00 87.69 196 PHE A C 1
ATOM 1644 O O . PHE A 1 196 ? -6.330 -4.259 17.798 1.00 87.69 196 PHE A O 1
ATOM 1651 N N . LYS A 1 197 ? -4.844 -4.084 19.474 1.00 89.25 197 LYS A N 1
ATOM 1652 C CA . LYS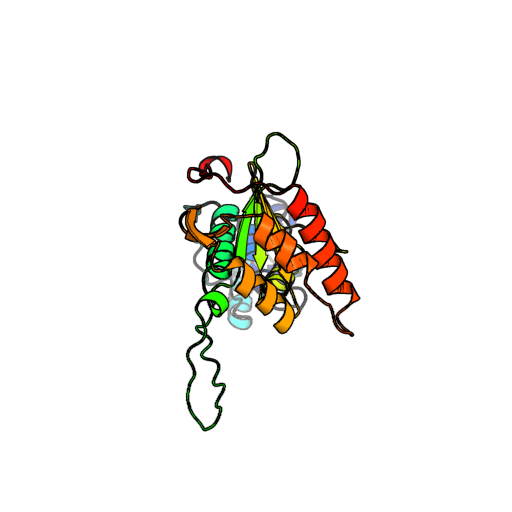 A 1 197 ? -5.647 -4.829 20.447 1.00 89.25 197 LYS A CA 1
ATOM 1653 C C . LYS A 1 197 ? -6.990 -4.146 20.728 1.00 89.25 197 LYS A C 1
ATOM 1655 O O . LYS A 1 197 ? -8.001 -4.835 20.808 1.00 89.25 197 LYS A O 1
ATOM 1660 N N . ALA A 1 198 ? -7.013 -2.818 20.858 1.00 91.25 198 ALA A N 1
ATOM 1661 C CA . ALA A 1 198 ? -8.241 -2.068 21.122 1.00 91.25 198 ALA A CA 1
ATOM 1662 C C . ALA A 1 198 ? -9.210 -2.077 19.927 1.00 91.25 198 ALA A C 1
ATOM 1664 O O . ALA A 1 198 ? -10.414 -2.234 20.111 1.00 91.25 198 ALA A O 1
ATOM 1665 N N . VAL A 1 199 ? -8.700 -1.938 18.699 1.00 90.75 199 VAL A N 1
ATOM 1666 C CA . VAL A 1 199 ? -9.548 -1.889 17.494 1.00 90.75 199 VAL A CA 1
ATOM 1667 C C . VAL A 1 199 ? -9.952 -3.266 16.980 1.00 90.75 199 VAL A C 1
ATOM 1669 O O . VAL A 1 199 ? -10.961 -3.356 16.290 1.00 90.75 199 VAL A O 1
ATOM 1672 N N . TYR A 1 200 ? -9.206 -4.327 17.306 1.00 91.00 200 TYR A N 1
ATOM 1673 C CA . TYR A 1 200 ? -9.415 -5.676 16.772 1.00 91.00 200 TYR A CA 1
ATOM 1674 C C . TYR A 1 200 ? -10.863 -6.189 16.851 1.00 91.00 200 TYR A C 1
ATOM 1676 O O . TYR A 1 200 ? -11.357 -6.667 15.828 1.00 91.00 200 TYR A O 1
ATOM 1684 N N . PRO A 1 201 ? -11.587 -6.048 17.983 1.00 92.75 201 PRO A N 1
ATOM 1685 C CA . PRO A 1 201 ? -12.982 -6.491 18.076 1.00 92.75 201 PRO A CA 1
ATOM 1686 C C . PRO A 1 201 ? -13.927 -5.760 17.110 1.00 92.75 201 PRO A C 1
ATOM 1688 O O . PRO A 1 201 ? -15.013 -6.243 16.817 1.00 92.75 201 PRO A O 1
ATOM 1691 N N . ASN A 1 202 ? -13.505 -4.600 16.603 1.00 91.69 202 ASN A N 1
ATOM 1692 C CA . ASN A 1 202 ? -14.246 -3.748 15.678 1.00 91.69 202 ASN A CA 1
ATOM 1693 C C . ASN A 1 202 ? -13.693 -3.860 14.246 1.00 91.69 202 ASN A C 1
ATOM 1695 O O . ASN A 1 202 ? -13.790 -2.915 13.460 1.00 91.69 202 ASN A O 1
ATOM 1699 N N . LEU A 1 203 ? -13.062 -4.988 13.902 1.00 89.94 203 LEU A N 1
ATOM 1700 C CA . LEU A 1 203 ? -12.605 -5.278 12.546 1.00 89.94 203 LEU A CA 1
ATOM 1701 C C . LEU A 1 203 ? -13.506 -6.321 11.884 1.00 89.94 203 LEU A C 1
ATOM 1703 O O . LEU A 1 203 ? -13.642 -7.442 12.367 1.00 89.94 203 LEU A O 1
ATOM 1707 N N . ALA A 1 204 ? -14.038 -5.987 10.711 1.00 89.12 204 ALA A N 1
ATOM 1708 C CA . ALA A 1 204 ? -14.736 -6.927 9.843 1.00 89.12 204 ALA A CA 1
ATOM 1709 C C . ALA A 1 204 ? -13.849 -7.329 8.661 1.00 89.12 204 ALA A C 1
ATOM 1711 O O . ALA A 1 204 ? -13.114 -6.510 8.102 1.00 89.12 204 ALA A O 1
ATOM 1712 N N . SER A 1 205 ? -13.922 -8.597 8.260 1.00 87.88 205 SER A N 1
ATOM 1713 C CA . SER A 1 205 ? -13.327 -9.041 7.000 1.00 87.88 205 SER A CA 1
ATOM 1714 C C . SER A 1 205 ? -14.197 -8.560 5.840 1.00 87.88 205 SER A C 1
ATOM 1716 O O . SER A 1 205 ? -15.397 -8.820 5.830 1.00 87.88 205 SER A O 1
ATOM 1718 N N . CYS A 1 206 ? -13.604 -7.922 4.836 1.00 83.06 206 CYS A N 1
ATOM 1719 C CA . CYS A 1 206 ? -14.283 -7.656 3.570 1.00 83.06 206 CYS A CA 1
ATOM 1720 C C . CYS A 1 206 ? -13.372 -7.989 2.387 1.00 83.06 206 CYS A C 1
ATOM 1722 O O . CYS A 1 206 ? -12.146 -7.987 2.502 1.00 83.06 206 CYS A O 1
ATOM 1724 N N . ASN A 1 207 ? -13.974 -8.317 1.245 1.00 84.19 207 ASN A N 1
ATOM 1725 C CA . ASN A 1 207 ? -13.235 -8.518 0.005 1.00 84.19 207 ASN A CA 1
ATOM 1726 C C . ASN A 1 207 ? -13.223 -7.213 -0.769 1.00 84.19 207 ASN A C 1
ATOM 1728 O O . ASN A 1 207 ? -14.252 -6.781 -1.283 1.00 84.19 207 ASN A O 1
ATOM 1732 N N . ASN A 1 208 ? -12.047 -6.611 -0.878 1.00 74.44 208 ASN A N 1
ATOM 1733 C CA . ASN A 1 208 ? -11.869 -5.388 -1.632 1.00 74.44 208 ASN A CA 1
ATOM 1734 C C . ASN A 1 208 ? -10.636 -5.530 -2.521 1.00 74.44 208 ASN A C 1
ATOM 1736 O O . ASN A 1 208 ? -9.615 -6.075 -2.101 1.00 74.44 208 ASN A O 1
ATOM 1740 N N . PHE A 1 209 ? -10.731 -5.084 -3.772 1.00 75.38 209 PHE A N 1
ATOM 1741 C CA . PHE A 1 209 ? -9.627 -5.191 -4.736 1.00 75.38 209 PHE A CA 1
ATOM 1742 C C . PHE A 1 209 ? -9.104 -6.637 -4.901 1.00 75.38 209 PHE A C 1
ATOM 1744 O O . PHE A 1 209 ? -7.904 -6.884 -4.956 1.00 75.38 209 PHE A O 1
ATOM 1751 N N . GLY A 1 210 ? -9.989 -7.642 -4.883 1.00 76.50 210 GLY A N 1
ATOM 1752 C CA . GLY A 1 210 ? -9.586 -9.054 -4.988 1.00 76.50 210 GLY A CA 1
ATOM 1753 C C . GLY A 1 210 ? -8.666 -9.546 -3.857 1.00 76.50 210 GLY A C 1
ATOM 1754 O O . GLY A 1 210 ? -7.936 -10.524 -4.040 1.00 76.50 210 GLY A O 1
ATOM 1755 N N . VAL A 1 211 ? -8.669 -8.856 -2.713 1.00 80.44 211 VAL A N 1
ATOM 1756 C CA . VAL A 1 211 ? -7.928 -9.207 -1.502 1.00 80.44 211 VAL A CA 1
ATOM 1757 C C . VAL A 1 211 ? -8.891 -9.149 -0.319 1.00 80.44 211 VAL A C 1
ATOM 1759 O O . VAL A 1 211 ? -9.648 -8.193 -0.163 1.00 80.44 211 VAL A O 1
ATOM 1762 N N . THR A 1 212 ? -8.869 -10.170 0.533 1.00 85.12 212 THR A N 1
ATOM 1763 C CA . THR A 1 212 ? -9.538 -10.088 1.832 1.00 85.12 212 THR A CA 1
ATOM 1764 C C . THR A 1 212 ? -8.748 -9.133 2.713 1.00 85.12 212 THR A C 1
ATOM 1766 O O . THR A 1 212 ? -7.542 -9.307 2.871 1.00 85.12 212 THR A O 1
ATOM 1769 N N . ILE A 1 213 ? -9.404 -8.116 3.255 1.00 84.69 213 ILE A N 1
ATOM 1770 C CA . ILE A 1 213 ? -8.806 -7.083 4.104 1.00 84.69 213 ILE A CA 1
ATOM 1771 C C . ILE A 1 213 ? -9.602 -6.949 5.404 1.00 84.69 213 ILE A C 1
ATOM 1773 O O . ILE A 1 213 ? -10.760 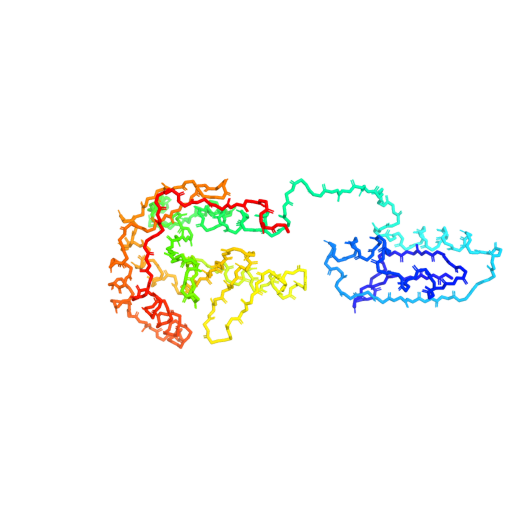-7.367 5.482 1.00 84.69 213 ILE A O 1
ATOM 1777 N N . LYS A 1 214 ? -8.989 -6.342 6.422 1.00 86.88 214 LYS A N 1
ATOM 1778 C CA . LYS A 1 214 ? -9.659 -5.964 7.671 1.00 86.88 214 LYS A CA 1
ATOM 1779 C C . LYS A 1 214 ? -10.100 -4.511 7.595 1.00 86.88 214 LYS A C 1
ATOM 1781 O O . LYS A 1 214 ? -9.271 -3.617 7.427 1.00 86.88 214 LYS A O 1
ATOM 1786 N N . ARG A 1 215 ? -11.402 -4.279 7.711 1.00 86.94 215 ARG A N 1
ATOM 1787 C CA . ARG A 1 215 ? -12.012 -2.950 7.717 1.00 86.94 215 ARG A CA 1
ATOM 1788 C C . ARG A 1 215 ? -12.480 -2.617 9.124 1.00 86.94 215 ARG A C 1
ATOM 1790 O O . ARG A 1 215 ? -13.109 -3.451 9.770 1.00 86.94 215 ARG A O 1
ATOM 1797 N N . LEU A 1 216 ? -12.213 -1.396 9.564 1.00 88.50 216 LEU A N 1
ATOM 1798 C CA . LEU A 1 216 ? -12.773 -0.883 10.808 1.00 88.50 216 LEU A CA 1
ATOM 1799 C C . LEU A 1 216 ? -14.298 -0.722 10.676 1.00 88.50 216 LEU A C 1
ATOM 1801 O O . LEU A 1 216 ? -14.775 -0.237 9.653 1.00 88.50 216 LEU A O 1
ATOM 1805 N N . THR A 1 217 ? -15.059 -1.127 11.689 1.00 89.06 217 THR A N 1
ATOM 1806 C CA . THR A 1 217 ? -16.525 -0.960 11.756 1.00 89.06 217 THR A CA 1
ATOM 1807 C C . THR A 1 217 ? -16.957 0.091 12.772 1.00 89.06 217 THR A C 1
ATOM 1809 O O . THR A 1 217 ? -18.126 0.454 12.818 1.00 89.06 217 THR A O 1
ATOM 1812 N N . ASN A 1 218 ? -16.021 0.604 13.572 1.00 89.69 218 ASN A N 1
ATOM 1813 C CA . ASN A 1 218 ? -16.268 1.657 14.545 1.00 89.69 218 ASN A CA 1
ATOM 1814 C C . ASN A 1 218 ? -15.059 2.601 14.621 1.00 89.69 218 ASN A C 1
ATOM 1816 O O . ASN A 1 218 ? -14.008 2.245 15.157 1.00 89.69 218 ASN A O 1
ATOM 1820 N N . ILE A 1 219 ? -15.199 3.810 14.068 1.00 87.56 219 ILE A N 1
ATOM 1821 C CA . ILE A 1 219 ? -14.113 4.801 14.038 1.00 87.56 219 ILE A CA 1
ATOM 1822 C C . ILE A 1 219 ? -13.789 5.346 15.435 1.00 87.56 219 ILE A C 1
ATOM 1824 O O . ILE A 1 219 ? -12.630 5.654 15.721 1.00 87.56 219 ILE A O 1
ATOM 1828 N N . THR A 1 220 ? -14.781 5.401 16.327 1.00 89.94 220 THR A N 1
ATOM 1829 C CA . THR A 1 220 ? -14.629 5.918 17.692 1.00 89.94 220 THR A CA 1
ATOM 1830 C C . THR A 1 220 ? -13.597 5.111 18.469 1.00 89.94 220 THR A C 1
ATOM 1832 O O . THR A 1 220 ? -12.727 5.696 19.108 1.00 89.94 220 THR A O 1
ATOM 1835 N N . THR A 1 221 ? -13.594 3.783 18.313 1.00 90.19 221 THR A N 1
ATOM 1836 C CA . THR A 1 221 ? -12.611 2.904 18.963 1.00 90.19 221 THR A CA 1
ATOM 1837 C C . THR A 1 221 ? -11.176 3.238 18.557 1.00 90.19 221 THR A C 1
ATOM 1839 O O . THR A 1 221 ? -10.280 3.231 19.398 1.00 90.19 221 THR A O 1
ATOM 1842 N N . LEU A 1 222 ? -10.937 3.569 17.283 1.00 89.31 222 LEU A N 1
ATOM 1843 C CA . LEU A 1 222 ? -9.614 4.001 16.829 1.00 89.31 222 LEU A CA 1
ATOM 1844 C C . LEU A 1 222 ? -9.222 5.340 17.461 1.00 89.31 222 LEU A C 1
ATOM 1846 O O . LEU A 1 222 ? -8.106 5.483 17.961 1.00 89.31 222 LEU A O 1
ATOM 1850 N N . VAL A 1 223 ? -10.128 6.319 17.440 1.00 90.19 223 VAL A N 1
ATOM 1851 C CA . VAL A 1 223 ? -9.871 7.654 17.996 1.00 90.19 223 VAL A CA 1
ATOM 1852 C C . VAL A 1 223 ? -9.567 7.570 19.493 1.00 90.19 223 VAL A C 1
ATOM 1854 O O . VAL A 1 223 ? -8.606 8.184 19.956 1.00 90.19 223 VAL A O 1
ATOM 1857 N N . GLU A 1 224 ? -10.329 6.783 20.249 1.00 92.19 224 GLU A N 1
ATOM 1858 C CA . GLU A 1 224 ? -10.098 6.545 21.677 1.00 92.19 224 GLU A CA 1
ATOM 1859 C C . GLU A 1 224 ? -8.773 5.824 21.935 1.00 92.19 224 GLU A C 1
ATOM 1861 O O . GLU A 1 224 ? -7.982 6.271 22.769 1.00 92.19 224 GLU A O 1
ATOM 1866 N N . ALA A 1 225 ? -8.478 4.763 21.177 1.00 90.81 225 ALA A N 1
ATOM 1867 C CA . ALA A 1 225 ? -7.222 4.027 21.299 1.00 90.81 225 ALA A CA 1
ATOM 1868 C C . ALA A 1 225 ? -5.999 4.924 21.047 1.00 90.81 225 ALA A C 1
ATOM 1870 O O . ALA A 1 225 ? -4.991 4.820 21.748 1.00 90.81 225 ALA A O 1
ATOM 1871 N N . LEU A 1 226 ? -6.095 5.842 20.082 1.00 89.12 226 LEU A N 1
ATOM 1872 C CA . LEU A 1 226 ? -5.047 6.819 19.797 1.00 89.12 226 LEU A CA 1
ATOM 1873 C C . LEU A 1 226 ? -4.957 7.903 20.873 1.00 89.12 226 LEU A C 1
ATOM 1875 O O . LEU A 1 226 ? -3.847 8.268 21.264 1.00 89.12 226 LEU A O 1
ATOM 1879 N N . LYS A 1 227 ? -6.084 8.420 21.382 1.00 90.44 227 LYS A N 1
ATOM 1880 C CA . LYS A 1 227 ? -6.095 9.412 22.475 1.00 90.44 227 LYS A CA 1
ATOM 1881 C C . LYS A 1 227 ? -5.387 8.866 23.716 1.00 90.44 227 LYS A C 1
ATOM 1883 O O . LYS A 1 227 ? -4.478 9.528 24.218 1.00 90.44 227 LYS A O 1
ATOM 1888 N N . ASN A 1 228 ? -5.707 7.628 24.094 1.00 88.81 228 ASN A N 1
ATOM 1889 C CA . ASN A 1 228 ? -5.169 6.925 25.266 1.00 88.81 228 ASN A CA 1
ATOM 1890 C C . ASN A 1 228 ? -3.724 6.418 25.089 1.00 88.81 228 ASN A C 1
ATOM 1892 O O . ASN A 1 228 ? -3.162 5.772 25.975 1.00 88.81 228 ASN A O 1
ATOM 1896 N N . LEU A 1 229 ? -3.106 6.684 23.937 1.00 85.81 229 LEU A N 1
ATOM 1897 C CA . LEU A 1 229 ? -1.748 6.260 23.640 1.00 85.81 229 LEU A CA 1
ATOM 1898 C C . LEU A 1 229 ? -0.721 7.180 24.318 1.00 85.81 229 LEU A C 1
ATOM 1900 O O . LEU A 1 229 ? -0.569 8.336 23.915 1.00 85.81 229 LEU A O 1
ATOM 1904 N N . TYR A 1 230 ? 0.009 6.667 25.307 1.00 82.00 230 TYR A N 1
ATOM 1905 C CA . TYR A 1 230 ? 1.113 7.376 25.965 1.00 82.00 230 TYR A CA 1
ATOM 1906 C C . TYR A 1 230 ? 2.441 7.042 25.284 1.00 82.00 230 TYR A C 1
ATOM 1908 O O . TYR A 1 230 ? 2.849 5.886 25.285 1.00 82.00 230 TYR A O 1
ATOM 1916 N N . LEU A 1 231 ? 3.099 8.042 24.696 1.00 77.00 231 LEU A N 1
ATOM 1917 C CA . LEU A 1 231 ? 4.398 7.892 24.034 1.00 77.00 231 LEU A CA 1
ATOM 1918 C C . LEU A 1 231 ? 5.528 8.012 25.067 1.00 77.00 231 LEU A C 1
ATOM 1920 O O . LEU A 1 231 ? 5.482 8.897 25.915 1.00 77.00 231 LEU A O 1
ATOM 1924 N N . LEU A 1 232 ? 6.522 7.125 24.989 1.00 71.56 232 LEU A N 1
ATOM 1925 C CA . LEU A 1 232 ? 7.738 7.154 25.812 1.00 71.56 232 LEU A CA 1
ATOM 1926 C C . LEU A 1 232 ? 8.929 7.624 24.953 1.00 71.56 232 LEU A C 1
ATOM 1928 O O . LEU A 1 232 ? 8.966 7.359 23.748 1.00 71.56 232 LEU A O 1
ATOM 1932 N N . GLU A 1 233 ? 9.900 8.312 25.557 1.00 69.25 233 GLU A N 1
ATOM 1933 C CA . GLU A 1 233 ? 11.180 8.670 24.912 1.00 69.25 233 GLU A CA 1
ATOM 1934 C C . GLU A 1 233 ? 11.972 7.406 24.508 1.00 69.25 233 GLU A C 1
ATOM 1936 O O . GLU A 1 233 ? 11.895 6.411 25.239 1.00 69.25 233 GLU A O 1
ATOM 1941 N N . PRO A 1 234 ? 12.729 7.375 23.381 1.00 58.12 234 PRO A N 1
ATOM 1942 C CA . PRO A 1 234 ? 13.142 8.469 22.478 1.00 58.12 234 PRO A CA 1
ATOM 1943 C C . PRO A 1 234 ? 12.306 8.616 21.188 1.00 58.12 234 PRO A C 1
ATOM 1945 O O . PRO A 1 234 ? 12.600 9.440 20.327 1.00 58.12 234 PRO A O 1
ATOM 1948 N N . TYR A 1 235 ? 11.263 7.801 21.006 1.00 61.53 235 TYR A N 1
ATOM 1949 C CA . TYR A 1 235 ? 10.424 7.818 19.794 1.00 61.53 235 TYR A CA 1
ATOM 1950 C C . TYR A 1 235 ? 9.271 8.830 19.880 1.00 61.53 235 TYR A C 1
ATOM 1952 O O . TYR A 1 235 ? 8.321 8.773 19.089 1.00 61.53 235 TYR A O 1
ATOM 1960 N N . MET A 1 236 ? 9.344 9.749 20.851 1.00 65.12 236 MET A N 1
ATOM 1961 C CA . MET A 1 236 ? 8.312 10.739 21.139 1.00 65.12 236 MET A CA 1
ATOM 1962 C C . MET A 1 236 ? 7.991 11.592 19.918 1.00 65.12 236 MET A C 1
ATOM 1964 O O . MET A 1 236 ? 6.817 11.802 19.640 1.00 65.12 236 MET A O 1
ATOM 1968 N N . GLU A 1 237 ? 8.985 12.035 19.150 1.00 70.12 237 GLU A N 1
ATOM 1969 C CA . GLU A 1 237 ? 8.749 13.006 18.080 1.00 70.12 237 GLU A CA 1
ATOM 1970 C C . GLU A 1 237 ? 7.999 12.395 16.880 1.00 70.12 237 GLU A C 1
ATOM 1972 O O . GLU A 1 237 ? 6.853 12.763 16.611 1.00 70.12 237 GLU A O 1
ATOM 1977 N N . THR A 1 238 ? 8.565 11.382 16.214 1.00 70.31 238 THR A N 1
ATOM 1978 C CA . THR A 1 238 ? 7.928 10.721 15.055 1.00 70.31 238 THR A CA 1
ATOM 1979 C C . THR A 1 238 ? 6.610 10.030 15.423 1.00 70.31 238 THR A C 1
ATOM 1981 O O . THR A 1 238 ? 5.637 10.063 14.658 1.00 70.31 238 THR A O 1
ATOM 1984 N N . GLY A 1 239 ? 6.554 9.410 16.607 1.00 75.56 239 GLY A N 1
ATOM 1985 C CA . GLY A 1 239 ? 5.351 8.755 17.112 1.00 75.56 239 GLY A CA 1
ATOM 1986 C C . GLY A 1 239 ? 4.230 9.751 17.415 1.00 75.56 239 GLY A C 1
ATOM 1987 O O . GLY A 1 239 ? 3.074 9.486 17.078 1.00 75.56 239 GLY A O 1
ATOM 1988 N N . LYS A 1 240 ? 4.557 10.926 17.971 1.00 79.31 240 LYS A N 1
ATOM 1989 C CA . LYS A 1 240 ? 3.589 12.003 18.239 1.00 79.31 240 LYS A CA 1
ATOM 1990 C C . LYS A 1 240 ? 3.072 12.620 16.954 1.00 79.31 240 LYS A C 1
ATOM 1992 O O . LYS A 1 240 ? 1.864 12.817 16.842 1.00 79.31 240 LYS A O 1
ATOM 1997 N N . ILE A 1 241 ? 3.945 12.868 15.979 1.00 80.69 241 ILE A N 1
ATOM 1998 C CA . ILE A 1 241 ? 3.534 13.404 14.678 1.00 80.69 241 ILE A CA 1
ATOM 1999 C C . ILE A 1 241 ? 2.570 12.432 13.986 1.00 80.69 241 ILE A C 1
ATOM 2001 O O . ILE A 1 241 ? 1.478 12.830 13.579 1.00 80.69 241 ILE A O 1
ATOM 2005 N N . THR A 1 242 ? 2.905 11.140 13.949 1.00 79.19 242 THR A N 1
ATOM 2006 C CA . THR A 1 242 ? 2.038 10.132 13.321 1.00 79.19 242 THR A CA 1
ATOM 2007 C C . THR A 1 242 ? 0.726 9.943 14.087 1.00 79.19 242 THR A C 1
ATOM 2009 O O . THR A 1 242 ? -0.341 9.924 13.476 1.00 79.19 242 THR A O 1
ATOM 2012 N N . LYS A 1 243 ? 0.761 9.891 15.427 1.00 84.69 243 LYS A N 1
ATOM 2013 C CA . LYS A 1 243 ? -0.445 9.867 16.275 1.00 84.69 243 LYS A CA 1
ATOM 2014 C C . LYS A 1 243 ? -1.350 11.065 15.984 1.00 84.69 243 LYS A C 1
ATOM 2016 O O . LYS A 1 243 ? -2.545 10.883 15.763 1.00 84.69 243 LYS A O 1
ATOM 2021 N N . ASN A 1 244 ? -0.798 12.277 15.978 1.00 85.56 244 ASN A N 1
ATOM 2022 C CA . ASN A 1 244 ? -1.554 13.507 15.745 1.00 85.56 244 ASN A CA 1
ATOM 2023 C C . ASN A 1 244 ? -2.146 13.544 14.336 1.00 85.56 244 ASN A C 1
ATOM 2025 O O . ASN A 1 244 ? -3.295 13.951 14.165 1.00 85.56 244 ASN A O 1
ATOM 2029 N N . TYR A 1 245 ? -1.396 13.068 13.343 1.00 84.31 245 TYR A N 1
ATOM 2030 C CA . TYR A 1 245 ? -1.879 12.928 11.976 1.00 84.31 245 TYR A CA 1
ATOM 2031 C C . TYR A 1 245 ? -3.063 11.966 11.895 1.00 84.31 245 TYR A C 1
ATOM 2033 O O . TYR A 1 245 ? -4.120 12.335 11.384 1.00 84.31 245 TYR A O 1
ATOM 2041 N N . ILE A 1 246 ? -2.939 10.767 12.471 1.00 83.62 246 ILE A N 1
ATOM 2042 C CA . ILE A 1 246 ? -4.029 9.788 12.467 1.00 83.62 246 ILE A CA 1
ATOM 2043 C C . ILE A 1 246 ? -5.223 10.294 13.289 1.00 83.62 246 ILE A C 1
ATOM 2045 O O . ILE A 1 246 ? -6.349 10.062 12.879 1.00 83.62 246 ILE A O 1
ATOM 2049 N N . LEU A 1 247 ? -5.031 11.029 14.391 1.00 87.50 247 LEU A N 1
ATOM 2050 C CA . LEU A 1 247 ? -6.132 11.660 15.137 1.00 87.50 247 LEU A CA 1
ATOM 2051 C C . LEU A 1 247 ? -6.854 12.731 14.307 1.00 87.50 247 LEU A C 1
ATOM 2053 O O . LEU A 1 247 ? -8.085 12.749 14.260 1.00 87.50 247 LEU A O 1
ATOM 2057 N N . LYS A 1 248 ? -6.099 13.592 13.614 1.00 84.50 248 LYS A N 1
ATOM 2058 C CA . LYS A 1 248 ? -6.647 14.598 12.692 1.00 84.50 248 LYS A CA 1
ATOM 2059 C C . LYS A 1 248 ? -7.453 13.935 11.576 1.00 84.50 248 LYS A C 1
ATOM 2061 O O . LYS A 1 248 ? -8.538 14.411 11.242 1.00 84.50 248 LYS A O 1
ATOM 2066 N N . LEU A 1 249 ? -6.945 12.837 11.017 1.00 78.94 249 LEU A N 1
ATOM 2067 C CA . LEU A 1 249 ? -7.674 12.043 10.032 1.00 78.94 249 LEU A CA 1
ATOM 2068 C C . LEU A 1 249 ? -8.886 11.353 10.655 1.00 78.94 249 LEU A C 1
ATOM 2070 O O . LEU A 1 249 ? -9.967 11.461 10.104 1.00 78.94 249 LEU A O 1
ATOM 2074 N N . GLY A 1 250 ? -8.736 10.713 11.812 1.00 77.81 250 GLY A N 1
ATOM 2075 C CA . GLY A 1 250 ? -9.765 9.964 12.536 1.00 77.81 250 GLY A CA 1
ATOM 2076 C C . GLY A 1 250 ? -11.027 10.770 12.803 1.00 77.81 250 GLY A C 1
ATOM 2077 O O . GLY A 1 250 ? -12.121 10.249 12.626 1.00 77.81 250 GLY A O 1
ATOM 2078 N N . ASN A 1 251 ? -10.880 12.056 13.118 1.00 78.50 251 ASN A N 1
ATOM 2079 C CA . ASN A 1 251 ? -12.018 12.964 13.287 1.00 78.50 251 ASN A CA 1
ATOM 2080 C C . ASN A 1 251 ? -12.801 13.217 11.985 1.00 78.50 251 ASN A C 1
ATOM 2082 O O . ASN A 1 251 ? -13.963 13.605 12.036 1.00 78.50 251 ASN A O 1
ATOM 2086 N N . ASN A 1 252 ? -12.169 13.019 10.829 1.00 75.81 252 ASN A N 1
ATOM 2087 C CA . ASN A 1 252 ? -12.764 13.219 9.509 1.00 75.81 252 ASN A CA 1
ATOM 2088 C C . ASN A 1 252 ? -13.083 11.896 8.794 1.00 75.81 252 ASN A C 1
ATOM 2090 O O . ASN A 1 252 ? -13.866 11.896 7.845 1.00 75.81 252 ASN A O 1
ATOM 2094 N N . LEU A 1 253 ? -12.490 10.781 9.233 1.00 76.25 253 LEU A N 1
ATOM 2095 C CA . LEU A 1 253 ? -12.651 9.460 8.640 1.00 76.25 253 LEU A CA 1
ATOM 2096 C C . LEU A 1 253 ? -14.089 8.979 8.771 1.00 76.25 253 LEU A C 1
ATOM 2098 O O . LEU A 1 253 ? -14.694 8.991 9.840 1.00 76.25 253 LEU A O 1
ATOM 2102 N N . LYS A 1 254 ? -14.603 8.479 7.654 1.00 74.31 254 LYS A N 1
ATOM 2103 C CA . LYS A 1 254 ? -15.824 7.692 7.615 1.00 74.31 254 LYS A CA 1
ATOM 2104 C C . LYS A 1 254 ? -15.446 6.217 7.539 1.00 74.31 254 LYS A C 1
ATOM 2106 O O . LYS A 1 254 ? -14.290 5.840 7.329 1.00 74.31 254 LYS A O 1
ATOM 2111 N N . LEU A 1 255 ? -16.424 5.366 7.792 1.00 77.88 255 LEU A N 1
ATOM 2112 C CA . LEU A 1 255 ? -16.268 3.946 7.536 1.00 77.88 255 LEU A CA 1
ATOM 2113 C C . LEU A 1 255 ? -16.502 3.717 6.046 1.00 77.88 255 LEU A C 1
ATOM 2115 O O . LEU A 1 255 ? -17.425 4.292 5.469 1.00 77.88 255 LEU A O 1
ATOM 2119 N N . LEU A 1 256 ? -15.666 2.882 5.430 1.00 75.19 256 LEU A N 1
ATOM 2120 C CA . LEU A 1 256 ? -15.904 2.450 4.056 1.00 75.19 256 LEU A CA 1
ATOM 2121 C C . LEU A 1 256 ? -17.260 1.734 3.986 1.00 75.19 256 LEU A C 1
ATOM 2123 O O . LEU A 1 256 ? -17.482 0.868 4.832 1.00 75.19 256 LEU A O 1
ATOM 2127 N N . PRO A 1 257 ? -18.126 2.027 3.001 1.00 75.62 257 PRO A N 1
ATOM 2128 C CA . PRO A 1 257 ? -19.347 1.258 2.765 1.00 75.62 257 PRO A CA 1
ATOM 2129 C C . PRO A 1 257 ? -19.064 -0.233 2.535 1.00 75.62 257 PRO A C 1
ATOM 2131 O O . PRO A 1 257 ? -17.983 -0.601 2.066 1.00 75.62 257 PRO A O 1
ATOM 2134 N N . ASP A 1 258 ? -20.031 -1.096 2.859 1.00 75.19 258 ASP A N 1
ATOM 2135 C CA . ASP A 1 258 ? -19.930 -2.554 2.649 1.00 75.19 258 ASP A CA 1
ATOM 2136 C C . ASP A 1 258 ? -19.775 -2.923 1.168 1.00 75.19 258 ASP A C 1
ATOM 2138 O O . ASP A 1 258 ? -19.139 -3.921 0.826 1.00 75.19 258 ASP A O 1
ATOM 2142 N N . ASP A 1 259 ? -20.337 -2.100 0.289 1.00 77.00 259 ASP A N 1
ATOM 2143 C CA . ASP A 1 259 ? -20.420 -2.302 -1.151 1.00 77.00 259 ASP A CA 1
ATOM 2144 C C . ASP A 1 259 ? -19.348 -1.541 -1.947 1.00 77.00 259 ASP A C 1
ATOM 2146 O O . ASP A 1 259 ? -19.366 -1.584 -3.181 1.00 77.00 259 ASP A O 1
ATOM 2150 N N . PHE A 1 260 ? -18.385 -0.893 -1.276 1.00 78.25 260 PHE A N 1
ATOM 2151 C CA . PHE A 1 260 ? -17.303 -0.180 -1.956 1.00 78.25 260 PHE A CA 1
ATOM 2152 C C . PHE A 1 260 ? -16.556 -1.114 -2.923 1.00 78.25 260 PHE A C 1
ATOM 2154 O O . PHE A 1 260 ? -16.014 -2.152 -2.528 1.00 78.25 260 PHE A O 1
ATOM 2161 N N . LYS A 1 261 ? -16.467 -0.712 -4.198 1.00 77.00 261 LYS A N 1
ATOM 2162 C CA . LYS A 1 261 ? -15.751 -1.451 -5.247 1.00 77.00 261 LYS A CA 1
ATOM 2163 C C . LYS A 1 261 ? -14.951 -0.516 -6.146 1.00 77.00 261 LYS A C 1
ATOM 2165 O O . LYS A 1 261 ? -15.477 0.443 -6.701 1.00 77.00 261 LYS A O 1
ATOM 2170 N N . LEU A 1 262 ? -13.683 -0.859 -6.365 1.00 77.00 262 LEU A N 1
ATOM 2171 C CA . LEU A 1 262 ? -12.828 -0.161 -7.323 1.00 77.00 262 LEU A CA 1
ATOM 2172 C C . LEU A 1 262 ? -13.146 -0.559 -8.754 1.00 77.00 262 LEU A C 1
ATOM 2174 O O . LEU A 1 262 ? -13.183 -1.746 -9.086 1.00 77.00 262 LEU A O 1
ATOM 2178 N N . ASN A 1 263 ? -13.255 0.433 -9.630 1.00 77.62 263 ASN A N 1
ATOM 2179 C CA . ASN A 1 263 ? -13.365 0.177 -11.052 1.00 77.62 263 ASN A CA 1
ATOM 2180 C C . ASN A 1 263 ? -11.969 -0.027 -11.660 1.00 77.62 263 ASN A C 1
ATOM 2182 O O . ASN A 1 263 ? -11.294 0.922 -12.055 1.00 77.62 263 ASN A O 1
ATOM 2186 N N . GLU A 1 264 ? -11.547 -1.287 -11.789 1.00 76.50 264 GLU A N 1
ATOM 2187 C CA . GLU A 1 264 ? -10.236 -1.649 -12.351 1.00 76.50 264 GLU A CA 1
ATOM 2188 C C . GLU A 1 264 ? -9.971 -1.035 -13.741 1.00 76.50 264 GLU A C 1
ATOM 2190 O O . GLU A 1 264 ? -8.815 -0.773 -14.084 1.00 76.50 264 GLU A O 1
ATOM 2195 N N . LYS A 1 265 ? -11.019 -0.762 -14.536 1.00 74.44 265 LYS A N 1
ATOM 2196 C CA . LYS A 1 265 ? -10.883 -0.167 -15.878 1.00 74.44 265 LYS A CA 1
ATOM 2197 C C . LYS A 1 265 ? -10.389 1.278 -15.825 1.00 74.44 265 LYS A C 1
ATOM 2199 O O . LYS A 1 265 ? -9.696 1.709 -16.739 1.00 74.44 265 LYS A O 1
ATOM 2204 N N . LEU A 1 266 ? -10.696 2.004 -14.752 1.00 68.19 266 LEU A N 1
ATOM 2205 C CA . LEU A 1 266 ? -10.307 3.405 -14.569 1.00 68.19 266 LEU A CA 1
ATOM 2206 C C . LEU A 1 266 ? -8.915 3.554 -13.929 1.00 68.19 266 LEU A C 1
ATOM 2208 O O . LEU A 1 266 ? -8.387 4.657 -13.835 1.00 68.19 266 LEU A O 1
ATOM 2212 N N . VAL A 1 267 ? -8.279 2.448 -13.530 1.00 64.75 267 VAL A N 1
ATOM 2213 C CA . VAL A 1 267 ? -6.953 2.414 -12.880 1.00 64.75 267 VAL A CA 1
ATOM 2214 C C . VAL A 1 267 ? -5.793 2.322 -13.893 1.00 64.75 267 VAL A C 1
ATOM 2216 O O . VAL A 1 267 ? -4.621 2.442 -13.516 1.00 64.75 267 VAL A O 1
ATOM 2219 N N . TRP A 1 268 ? -6.102 2.097 -15.173 1.00 59.97 268 TRP A N 1
ATOM 2220 C CA . TRP A 1 268 ? -5.156 2.020 -16.294 1.00 59.97 268 TRP A CA 1
ATOM 2221 C C . TRP A 1 268 ? -4.780 3.388 -16.825 1.00 59.97 268 TRP A C 1
ATOM 2223 O O . TRP A 1 268 ? -5.687 4.056 -17.350 1.00 59.97 268 TRP A O 1
#

pLDDT: mean 74.62, std 13.57, range [40.12, 94.5]